Protein AF-A0A7S2KXF9-F1 (afdb_monomer_lite)

pLDDT: mean 76.46, std 19.04, range [36.34, 97.69]

Organism: NCBI:txid1333877

Secondary structure (DSSP, 8-state):
----S---EEETTEEEEEESS----GGGGGTEEEEEHHHHHHHHHHHHHHH-TT--EEEE-HHHHTB-TTTTTS----SSGGGGGGEEEEEEE-TTHHHHHHHHHHHTSTT-HHHHHHHIIIIIHHHTTS-S-TTS--GGGG--HHHHHHHHIIIIIHHHHTTS--EEEEEE--S-TT--HHHHHHHHHHHHTT-EEEES-SSSEE--TT-BTTBTTS--EE---

Radius of gyration: 18.78 Å; chains: 1; bounding box: 49×49×43 Å

InterPro domains:
  IPR017853 Glycoside hydrolase superfamily [SSF51445] (35-205)

Foldseek 3Di:
DPPPAFDWDDDPQAIEFEADPDADDPCVVVRYGYDHLLAVQLVVLVVVCVVPVVAADEAAHGDQSQADLCCVVRPRPHPDPVSQQRYEYEHADAQCVQVVLVLVVLVVDPPSVVVNVVCCVVPVVVCVPVDPPSADNDPSLADDLVVVLVSSCNRPLVCLVVVNHHYAHAEDEHQDDPDTSSVVSVVVNCVVSVHHYDYPPPAQWDQDPPQDPVCNPPDTNGRDD

Sequence (225 aa):
DIRNEPRPWVKDGTSILPWWGLETSMLSLFGYHFVDWRRAASRGAVAVWKGNPVTTVVIEGNWFSSNLAHVTDLPLMLAQDCLRSRVIYSLHEYSWYSAAYVVWSHLAGPFELLGFLQDITNEYFTEAKARDDVQSEHSFTEMPYDRFADMRQEAGFFLQRDDIAPVWVSEIGGMQRYASKWHNNTKRFFREVDASWCWWPLDPQKVPRDFDPEDPDGQLDLYGI

Structure (mmCIF, N/CA/C/O backbone):
data_AF-A0A7S2KXF9-F1
#
_entry.id   AF-A0A7S2KXF9-F1
#
loop_
_atom_site.group_PDB
_atom_site.id
_atom_site.type_symbol
_atom_site.label_atom_id
_atom_site.label_alt_id
_atom_site.label_comp_id
_atom_site.label_asym_id
_atom_site.label_entity_id
_atom_site.label_seq_id
_atom_site.pdbx_PDB_ins_code
_atom_site.Cartn_x
_atom_site.Cartn_y
_atom_site.Cartn_z
_atom_site.occupancy
_atom_site.B_iso_or_equiv
_atom_site.auth_seq_id
_atom_site.auth_comp_id
_atom_site.auth_asym_id
_atom_site.auth_atom_id
_atom_site.pdbx_PDB_model_num
ATOM 1 N N . ASP A 1 1 ? -2.080 14.696 -8.068 1.00 53.53 1 ASP A N 1
ATOM 2 C CA . ASP A 1 1 ? -1.619 13.882 -6.929 1.00 53.53 1 ASP A CA 1
ATOM 3 C C . ASP A 1 1 ? -2.567 14.176 -5.778 1.00 53.53 1 ASP A C 1
ATOM 5 O O . ASP A 1 1 ? -2.606 15.321 -5.337 1.00 53.53 1 ASP A O 1
ATOM 9 N N . ILE A 1 2 ? -3.407 13.209 -5.402 1.00 58.62 2 ILE A N 1
ATOM 10 C CA . ILE A 1 2 ? -4.443 13.393 -4.370 1.00 58.62 2 ILE A CA 1
ATOM 11 C C . ILE A 1 2 ? -3.907 13.204 -2.944 1.00 58.62 2 ILE A C 1
ATOM 13 O O . ILE A 1 2 ? -4.656 13.458 -2.003 1.00 58.62 2 ILE A O 1
ATOM 17 N N . ARG A 1 3 ? -2.618 12.853 -2.779 1.00 68.06 3 ARG A N 1
ATOM 18 C CA . ARG A 1 3 ? -1.931 12.729 -1.480 1.00 68.06 3 ARG A CA 1
ATOM 19 C C . ARG A 1 3 ? -2.728 11.900 -0.463 1.00 68.06 3 ARG A C 1
ATOM 21 O O . ARG A 1 3 ? -2.915 12.320 0.681 1.00 68.06 3 ARG A O 1
ATOM 28 N N . ASN A 1 4 ? -3.268 10.777 -0.920 1.00 75.62 4 ASN A N 1
ATOM 29 C CA . ASN A 1 4 ? -4.076 9.831 -0.148 1.00 75.62 4 ASN A CA 1
ATOM 30 C C . ASN A 1 4 ? -3.243 8.998 0.834 1.00 75.62 4 ASN A C 1
ATOM 32 O O . ASN A 1 4 ? -3.795 8.462 1.796 1.00 75.62 4 ASN A O 1
ATOM 36 N N . GLU A 1 5 ? -1.930 8.953 0.642 1.00 83.62 5 GLU A N 1
ATOM 37 C CA . GLU A 1 5 ? -1.025 8.119 1.407 1.00 83.62 5 GLU A CA 1
ATOM 38 C C . GLU A 1 5 ? -0.332 8.877 2.552 1.00 83.62 5 GLU A C 1
ATOM 40 O O . GLU A 1 5 ? -0.099 10.093 2.482 1.00 83.62 5 GLU A O 1
ATOM 45 N N . PRO A 1 6 ? 0.043 8.185 3.642 1.00 83.38 6 PRO A N 1
ATOM 46 C CA . PRO A 1 6 ? 0.764 8.814 4.738 1.00 83.38 6 PRO A CA 1
ATOM 47 C C . PRO A 1 6 ? 2.160 9.275 4.279 1.00 83.38 6 PRO A C 1
ATOM 49 O O . PRO A 1 6 ? 3.015 8.464 3.918 1.00 83.38 6 PRO A O 1
ATOM 52 N N . ARG A 1 7 ? 2.415 10.591 4.343 1.00 81.06 7 ARG A N 1
ATOM 53 C CA . ARG A 1 7 ? 3.690 11.211 3.944 1.00 81.06 7 ARG A CA 1
ATOM 54 C C . ARG A 1 7 ? 4.470 11.814 5.115 1.00 81.06 7 ARG A C 1
ATOM 56 O O . ARG A 1 7 ? 3.868 12.249 6.100 1.00 81.06 7 ARG A O 1
ATOM 63 N N . PRO A 1 8 ? 5.807 11.903 4.987 1.00 81.19 8 PRO A N 1
ATOM 64 C CA . PRO A 1 8 ? 6.629 12.744 5.843 1.00 81.19 8 PRO A CA 1
ATOM 65 C C . PRO A 1 8 ? 6.109 14.181 5.912 1.00 81.19 8 PRO A C 1
ATOM 67 O O . PRO A 1 8 ? 5.708 14.759 4.900 1.00 81.19 8 PRO A O 1
ATOM 70 N N . TRP A 1 9 ? 6.177 14.782 7.094 1.00 82.50 9 TRP A N 1
ATOM 71 C CA . TRP A 1 9 ? 5.863 16.192 7.294 1.00 82.50 9 TRP A CA 1
ATOM 72 C C . TRP A 1 9 ? 6.908 16.854 8.183 1.00 82.50 9 TRP A C 1
ATOM 74 O O . TRP A 1 9 ? 7.289 16.303 9.210 1.00 82.50 9 TRP A O 1
ATOM 84 N N . VAL A 1 10 ? 7.362 18.051 7.814 1.00 80.88 10 VAL A N 1
ATOM 85 C CA . VAL A 1 10 ? 8.307 18.821 8.627 1.00 80.88 10 VAL A CA 1
ATOM 86 C C . VAL A 1 10 ? 7.546 19.822 9.486 1.00 80.88 10 VAL A C 1
ATOM 88 O O . VAL A 1 10 ? 6.820 20.671 8.967 1.00 80.88 10 VAL A O 1
ATOM 91 N N . LYS A 1 11 ? 7.758 19.750 10.800 1.00 82.44 11 LYS A N 1
ATOM 92 C CA . LYS A 1 11 ? 7.228 20.699 11.777 1.00 82.44 11 LYS A CA 1
ATOM 93 C C . LYS A 1 11 ? 8.362 21.208 12.659 1.00 82.44 11 LYS A C 1
ATOM 95 O O . LYS A 1 11 ? 9.041 20.410 13.297 1.00 82.44 11 LYS A O 1
ATOM 100 N N . ASP A 1 12 ? 8.567 22.523 12.686 1.00 87.19 12 ASP A N 1
ATOM 101 C CA . ASP A 1 12 ? 9.564 23.182 13.544 1.00 87.19 12 ASP A CA 1
ATOM 102 C C . ASP A 1 12 ? 10.983 22.583 13.399 1.00 87.19 12 ASP A C 1
ATOM 104 O O . ASP A 1 12 ? 11.693 22.356 14.375 1.00 87.19 12 ASP A O 1
ATOM 108 N N . GLY A 1 13 ? 11.382 22.258 12.162 1.00 79.75 13 GLY A N 1
ATOM 109 C CA . GLY A 1 13 ? 12.679 21.639 11.853 1.00 79.75 13 GLY A CA 1
ATOM 110 C C . GLY A 1 13 ? 12.782 20.141 12.168 1.00 79.75 13 GLY A C 1
ATOM 111 O O . GLY A 1 13 ? 13.814 19.537 11.896 1.00 79.75 13 GLY A O 1
ATOM 112 N N . THR A 1 14 ? 11.721 19.525 12.695 1.00 78.50 14 THR A N 1
ATOM 113 C CA . THR A 1 14 ? 11.644 18.081 12.955 1.00 78.50 14 THR A CA 1
ATOM 114 C C . THR A 1 14 ? 10.868 17.384 11.842 1.00 78.50 14 THR A C 1
ATOM 116 O O . THR A 1 14 ? 9.745 17.777 11.520 1.00 78.50 14 THR A O 1
ATOM 119 N N . SER A 1 15 ? 11.440 16.323 11.274 1.00 80.81 15 SER A N 1
ATOM 120 C CA . SER A 1 15 ? 10.778 15.482 10.275 1.00 80.81 15 SER A CA 1
ATOM 121 C C . SER A 1 15 ? 9.915 14.431 10.965 1.00 80.81 15 SER A C 1
ATOM 123 O O . SER A 1 15 ? 10.427 13.510 11.594 1.00 80.81 15 SER A O 1
ATOM 125 N N . ILE A 1 16 ? 8.599 14.554 10.856 1.00 85.06 16 ILE A N 1
ATOM 126 C CA . ILE A 1 16 ? 7.629 13.580 11.348 1.00 85.06 16 ILE A CA 1
ATOM 127 C C . ILE A 1 16 ? 7.384 12.547 10.252 1.00 85.06 16 ILE A C 1
ATOM 129 O O . ILE A 1 16 ? 6.976 12.892 9.145 1.00 85.06 16 ILE A O 1
ATOM 133 N N . LEU A 1 17 ? 7.622 11.280 10.569 1.00 82.31 17 LEU A N 1
ATOM 134 C CA . LEU A 1 17 ? 7.518 10.165 9.638 1.00 82.31 17 LEU A CA 1
ATOM 135 C C . LEU A 1 17 ? 6.390 9.227 10.090 1.00 82.31 17 LEU A C 1
ATOM 137 O O . LEU A 1 17 ? 6.487 8.638 11.168 1.00 82.31 17 LEU A O 1
ATOM 141 N N . PRO A 1 18 ? 5.304 9.071 9.320 1.00 86.75 18 PRO A N 1
ATOM 142 C CA . PRO A 1 18 ? 4.309 8.056 9.630 1.00 86.75 18 PRO A CA 1
ATOM 143 C C . PRO A 1 18 ? 4.909 6.661 9.431 1.00 86.75 18 PRO A C 1
ATOM 145 O O . PRO A 1 18 ? 5.534 6.382 8.408 1.00 86.75 18 PRO A O 1
ATOM 148 N N . TRP A 1 19 ? 4.734 5.797 10.427 1.00 84.94 19 TRP A N 1
ATOM 149 C CA . TRP A 1 19 ? 5.261 4.439 10.418 1.00 84.94 19 TRP A CA 1
ATOM 150 C C . TRP A 1 19 ? 4.270 3.441 10.998 1.00 84.94 19 TRP A C 1
ATOM 152 O O . TRP A 1 19 ? 3.495 3.764 11.892 1.00 84.94 19 TRP A O 1
ATOM 162 N N . TRP A 1 20 ? 4.325 2.195 10.544 1.00 84.12 20 TRP A N 1
ATOM 163 C CA . TRP A 1 20 ? 3.468 1.142 11.069 1.00 84.12 20 TRP A CA 1
ATOM 164 C C . TRP A 1 20 ? 4.042 0.581 12.367 1.00 84.12 20 TRP A C 1
ATOM 166 O O . TRP A 1 20 ? 5.033 -0.144 12.357 1.00 84.12 20 TRP A O 1
ATOM 176 N N . GLY A 1 21 ? 3.417 0.915 13.496 1.00 75.12 21 GLY A N 1
ATOM 177 C CA . GLY A 1 21 ? 3.685 0.263 14.773 1.00 75.12 21 GLY A CA 1
ATOM 178 C C . GLY A 1 21 ? 4.969 0.678 15.501 1.00 75.12 21 GLY A C 1
ATOM 179 O O . GLY A 1 21 ? 5.229 0.153 16.582 1.00 75.12 21 GLY A O 1
ATOM 180 N N . LEU A 1 22 ? 5.735 1.638 14.973 1.00 71.44 22 LEU A N 1
ATOM 181 C CA . LEU A 1 22 ? 6.857 2.256 15.687 1.00 71.44 22 LEU A CA 1
ATOM 182 C C . LEU A 1 22 ? 6.467 3.659 16.150 1.00 71.44 22 LEU A C 1
ATOM 184 O O . LEU A 1 22 ? 6.182 4.544 15.346 1.00 71.44 22 LEU A O 1
ATOM 188 N N . GLU A 1 23 ? 6.515 3.871 17.461 1.00 61.78 23 GLU A N 1
ATOM 189 C CA . GLU A 1 23 ? 6.559 5.202 18.059 1.00 61.78 23 GLU A CA 1
ATOM 190 C C . GLU A 1 23 ? 7.952 5.353 18.657 1.00 61.78 23 GLU A C 1
ATOM 192 O O . GLU A 1 23 ? 8.375 4.490 19.422 1.00 61.78 23 GLU A O 1
ATOM 197 N N . THR A 1 24 ? 8.658 6.429 18.300 1.00 60.75 24 THR A N 1
ATOM 198 C CA . THR A 1 24 ? 10.038 6.750 18.718 1.00 60.75 24 THR A CA 1
ATOM 199 C C . THR A 1 24 ? 11.137 5.787 18.236 1.00 60.75 24 THR A C 1
ATOM 201 O O . THR A 1 24 ? 11.204 4.624 18.611 1.00 60.75 24 THR A O 1
ATOM 204 N N . SER A 1 25 ? 12.065 6.303 17.423 1.00 61.03 25 SER A N 1
ATOM 205 C CA . SER A 1 25 ? 13.320 5.625 17.069 1.00 61.03 25 SER A CA 1
ATOM 206 C C . SER A 1 25 ? 14.531 6.380 17.612 1.00 61.03 25 SER A C 1
ATOM 208 O O . SER A 1 25 ? 14.450 7.565 17.951 1.00 61.03 25 SER A O 1
ATOM 210 N N . MET A 1 26 ? 15.696 5.723 17.599 1.00 62.94 26 MET A N 1
ATOM 211 C CA . MET A 1 26 ? 16.992 6.391 17.780 1.00 62.94 26 MET A CA 1
ATOM 212 C C . MET A 1 26 ? 17.220 7.524 16.765 1.00 62.94 26 MET A C 1
ATOM 214 O O . MET A 1 26 ? 18.016 8.421 17.026 1.00 62.94 26 MET A O 1
ATOM 218 N N . LEU A 1 27 ? 16.482 7.538 15.646 1.00 65.38 27 LEU A N 1
ATOM 219 C CA . LEU A 1 27 ? 16.545 8.610 14.652 1.00 65.38 27 LEU A CA 1
ATOM 220 C C . LEU A 1 27 ? 15.945 9.932 15.149 1.00 65.38 27 LEU A C 1
ATOM 222 O O . LEU A 1 27 ? 16.198 10.974 14.547 1.00 65.38 27 LEU A O 1
ATOM 226 N N . SER A 1 28 ? 15.246 9.924 16.289 1.00 69.81 28 SER A N 1
ATOM 227 C CA . SER A 1 28 ? 14.804 11.154 16.960 1.00 69.81 28 SER A CA 1
ATOM 228 C C . SER A 1 28 ? 15.974 12.038 17.389 1.00 69.81 28 SER A C 1
ATOM 230 O O . SER A 1 28 ? 15.870 13.259 17.300 1.00 69.81 28 SER A O 1
ATOM 232 N N . LEU A 1 29 ? 17.128 11.444 17.721 1.00 70.56 29 LEU A N 1
ATOM 233 C CA . LEU A 1 29 ? 18.377 12.171 17.980 1.00 70.56 29 LEU A CA 1
ATOM 234 C C . LEU A 1 29 ? 18.917 12.896 16.736 1.00 70.56 29 LEU A C 1
ATOM 236 O O . LEU A 1 29 ? 19.694 13.837 16.867 1.00 70.56 29 LEU A O 1
ATOM 240 N N . PHE A 1 30 ? 18.485 12.484 15.543 1.00 70.69 30 PHE A N 1
ATOM 241 C CA . PHE A 1 30 ? 18.854 13.070 14.254 1.00 70.69 30 PHE A CA 1
ATOM 242 C C . PHE A 1 30 ? 17.712 13.891 13.626 1.00 70.69 30 PHE A C 1
ATOM 244 O O . PHE A 1 30 ? 17.751 14.185 12.436 1.00 70.69 30 PHE A O 1
ATOM 251 N N . GLY A 1 31 ? 16.690 14.263 14.408 1.00 75.88 31 GLY A N 1
ATOM 252 C CA . GLY A 1 31 ? 15.582 15.104 13.941 1.00 75.88 31 GLY A CA 1
ATOM 253 C C . GLY A 1 31 ? 14.453 14.361 13.217 1.00 75.88 31 GLY A C 1
ATOM 254 O O . GLY A 1 31 ? 13.607 15.016 12.606 1.00 75.88 31 GLY A O 1
ATOM 255 N N . TYR A 1 32 ? 14.400 13.025 13.297 1.00 73.88 32 TYR A N 1
ATOM 256 C CA . TYR A 1 32 ? 13.319 12.210 12.727 1.00 73.88 32 TYR A CA 1
ATOM 257 C C . TYR A 1 32 ? 12.416 11.615 13.808 1.00 73.88 32 TYR A C 1
ATOM 259 O O . TYR A 1 32 ? 12.847 10.830 14.648 1.00 73.88 32 TYR A O 1
ATOM 267 N N . HIS A 1 33 ? 11.128 11.930 13.764 1.00 82.81 33 HIS A N 1
ATOM 268 C CA . HIS A 1 33 ? 10.147 11.473 14.737 1.00 82.81 33 HIS A CA 1
ATOM 269 C C . HIS A 1 33 ? 9.112 10.550 14.090 1.00 82.81 33 HIS A C 1
ATOM 271 O O . HIS A 1 33 ? 8.252 11.006 13.337 1.00 82.81 33 HIS A O 1
ATOM 277 N N . PHE A 1 34 ? 9.137 9.259 14.425 1.00 82.12 34 PHE A N 1
ATOM 278 C CA . PHE A 1 34 ? 8.109 8.330 13.954 1.00 82.12 34 PHE A CA 1
ATOM 279 C C . PHE A 1 34 ? 6.795 8.474 14.720 1.00 82.12 34 PHE A C 1
ATOM 281 O O . PHE A 1 34 ? 6.789 8.603 15.946 1.00 82.12 34 PHE A O 1
ATOM 288 N N . VAL A 1 35 ? 5.683 8.423 13.991 1.00 87.44 35 VAL A N 1
ATOM 289 C CA . VAL A 1 35 ? 4.323 8.381 14.543 1.00 87.44 35 VAL A CA 1
ATOM 290 C C . VAL A 1 35 ? 3.598 7.137 14.044 1.00 87.44 35 VAL A C 1
ATOM 292 O O . VAL A 1 35 ? 3.682 6.817 12.861 1.00 87.44 35 VAL A O 1
ATOM 295 N N . ASP A 1 36 ? 2.867 6.451 14.928 1.00 89.19 36 ASP A N 1
ATOM 296 C CA . ASP A 1 36 ? 2.198 5.195 14.575 1.00 89.19 36 ASP A CA 1
ATOM 297 C C . ASP A 1 36 ? 0.995 5.440 13.646 1.00 89.19 36 ASP A C 1
ATOM 299 O O . ASP A 1 36 ? -0.112 5.790 14.080 1.00 89.19 36 ASP A O 1
ATOM 303 N N . TRP A 1 37 ? 1.207 5.224 12.349 1.00 91.94 37 TRP A N 1
ATOM 304 C CA . TRP A 1 37 ? 0.187 5.304 11.312 1.00 91.94 37 TRP A CA 1
ATOM 305 C C . TRP A 1 37 ? -0.970 4.344 11.591 1.00 91.94 37 TRP A C 1
ATOM 307 O O . TRP A 1 37 ? -2.129 4.735 11.477 1.00 91.94 37 TRP A O 1
ATOM 317 N N . ARG A 1 38 ? -0.700 3.134 12.087 1.00 94.25 38 ARG A N 1
ATOM 318 C CA . ARG A 1 38 ? -1.734 2.143 12.422 1.00 94.25 38 ARG A CA 1
ATOM 319 C C . ARG A 1 38 ? -2.737 2.684 13.441 1.00 94.25 38 ARG A C 1
ATOM 321 O O . ARG A 1 38 ? -3.935 2.411 13.329 1.00 94.25 38 ARG A O 1
ATOM 328 N N . ARG A 1 39 ? -2.295 3.480 14.427 1.00 94.75 39 ARG A N 1
ATOM 329 C CA . ARG A 1 39 ? -3.195 4.148 15.392 1.00 94.75 39 ARG A CA 1
ATOM 330 C C . ARG A 1 39 ? -4.067 5.199 14.719 1.00 94.75 39 ARG A C 1
ATOM 332 O O . ARG A 1 39 ? -5.252 5.308 15.039 1.00 94.75 39 ARG A O 1
ATOM 339 N N . ALA A 1 40 ? -3.501 5.996 13.817 1.00 94.44 40 ALA A N 1
ATOM 340 C CA . ALA A 1 40 ? -4.263 6.979 13.053 1.00 94.44 40 ALA A CA 1
ATOM 341 C C . ALA A 1 40 ? -5.284 6.294 12.127 1.00 94.44 40 ALA A C 1
ATOM 343 O O . ALA A 1 40 ? -6.470 6.609 12.220 1.00 94.44 40 ALA A O 1
ATOM 344 N N . ALA A 1 41 ? -4.858 5.287 11.363 1.00 96.19 41 ALA A N 1
ATOM 345 C CA . ALA A 1 41 ? -5.698 4.445 10.516 1.00 96.19 41 ALA A CA 1
ATOM 346 C C . ALA A 1 41 ? -6.856 3.800 11.297 1.00 96.19 41 ALA A C 1
ATOM 348 O O . ALA A 1 41 ? -8.014 3.910 10.901 1.00 96.19 41 ALA A O 1
ATOM 349 N N . SER A 1 42 ? -6.575 3.212 12.467 1.00 96.75 42 SER A N 1
ATOM 350 C CA . SER A 1 42 ? -7.602 2.597 13.325 1.00 96.75 42 SER A CA 1
ATOM 351 C C . SER A 1 42 ? -8.649 3.616 13.786 1.00 96.75 42 SER A C 1
ATOM 353 O O . SER A 1 42 ? -9.849 3.348 13.743 1.00 96.75 42 SER A O 1
ATOM 355 N N . ARG A 1 43 ? -8.214 4.816 14.203 1.00 96.62 43 ARG A N 1
ATOM 356 C CA . ARG A 1 43 ? -9.130 5.895 14.609 1.00 96.62 43 ARG A CA 1
ATOM 357 C C . ARG A 1 43 ? -9.968 6.403 13.437 1.00 96.62 43 ARG A C 1
ATOM 359 O O . ARG A 1 43 ? -11.164 6.618 13.620 1.00 96.62 43 ARG A O 1
ATOM 366 N N . GLY A 1 44 ? -9.358 6.562 12.262 1.00 96.25 44 GLY A N 1
ATOM 367 C CA . GLY A 1 44 ? -10.046 6.948 11.031 1.00 96.25 44 GLY A CA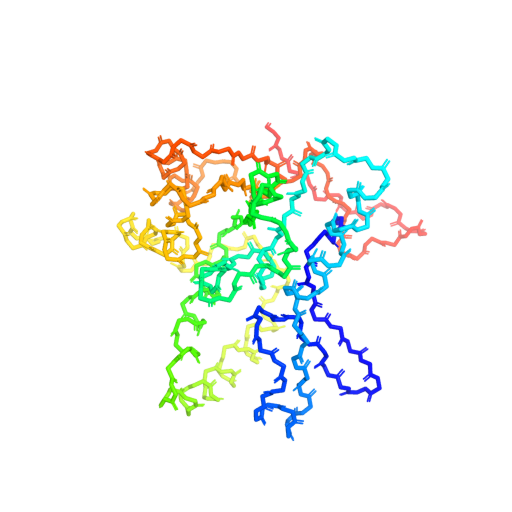 1
ATOM 368 C C . GLY A 1 44 ? -11.126 5.938 10.646 1.00 96.25 44 GLY A C 1
ATOM 369 O O . GLY A 1 44 ? -12.283 6.317 10.477 1.00 96.25 44 GLY A O 1
ATOM 370 N N . ALA A 1 45 ? -10.788 4.648 10.630 1.00 96.94 45 ALA A N 1
ATOM 371 C CA . ALA A 1 45 ? -11.733 3.572 10.341 1.00 96.94 45 ALA A CA 1
ATOM 372 C C . ALA A 1 45 ? -12.927 3.563 11.311 1.00 96.94 45 ALA A C 1
ATOM 374 O O . ALA A 1 45 ? -14.083 3.534 10.892 1.00 96.94 45 ALA A O 1
ATOM 375 N N . VAL A 1 46 ? -12.666 3.678 12.618 1.00 95.88 46 VAL A N 1
ATOM 376 C CA . VAL A 1 46 ? -13.728 3.763 13.633 1.00 95.88 46 VAL A CA 1
ATOM 377 C C . VAL A 1 46 ? -14.604 5.002 13.434 1.00 95.88 46 VAL A C 1
ATOM 379 O O . VAL A 1 46 ? -15.818 4.923 13.620 1.00 95.88 46 VAL A O 1
ATOM 382 N N . ALA A 1 47 ? -14.026 6.145 13.060 1.00 96.50 47 ALA A N 1
ATOM 383 C CA . ALA A 1 47 ? -14.796 7.352 12.770 1.00 96.50 47 ALA A CA 1
ATOM 384 C C . ALA A 1 47 ? -15.719 7.158 11.556 1.00 96.50 47 ALA A C 1
ATOM 386 O O . ALA A 1 47 ? -16.893 7.521 11.630 1.00 96.50 47 ALA A O 1
ATOM 387 N N . VAL A 1 48 ? -15.226 6.517 10.489 1.00 96.56 48 VAL A N 1
ATOM 388 C CA . VAL A 1 48 ? -16.033 6.152 9.314 1.00 96.56 48 VAL A CA 1
ATOM 389 C C . VAL A 1 48 ? -17.194 5.245 9.718 1.00 96.56 48 VAL A C 1
ATOM 391 O O . VAL A 1 48 ? -18.342 5.548 9.398 1.00 96.56 48 VAL A O 1
ATOM 394 N N . TRP A 1 49 ? -16.940 4.185 10.489 1.00 96.00 49 TRP A N 1
ATOM 395 C CA . TRP A 1 49 ? -17.988 3.239 10.888 1.00 96.00 49 TRP A CA 1
ATOM 396 C C . TRP A 1 49 ? -19.011 3.799 11.874 1.00 96.00 49 TRP A C 1
ATOM 398 O O . TRP A 1 49 ? -20.149 3.333 11.893 1.00 96.00 49 TRP A O 1
ATOM 408 N N . LYS A 1 50 ? -18.656 4.823 12.657 1.00 94.75 50 LYS A N 1
ATOM 409 C CA . LYS A 1 50 ? -19.638 5.576 13.454 1.00 94.75 50 LYS A CA 1
ATOM 410 C C . LYS A 1 50 ? -20.638 6.327 12.573 1.00 94.75 50 LYS A C 1
ATOM 412 O O . LYS A 1 50 ? -21.786 6.472 12.977 1.00 94.75 50 LYS A O 1
ATOM 417 N N . GLY A 1 51 ? -20.207 6.807 11.405 1.00 96.25 51 GLY A N 1
ATOM 418 C CA . GLY A 1 51 ? -21.080 7.466 10.430 1.00 96.25 51 GLY A CA 1
ATOM 419 C C . GLY A 1 51 ? -21.846 6.475 9.554 1.00 96.25 51 GLY A C 1
ATOM 420 O O . GLY A 1 51 ? -23.045 6.635 9.345 1.00 96.25 51 GLY A O 1
ATOM 421 N N . ASN A 1 52 ? -21.167 5.434 9.066 1.00 96.44 52 ASN A N 1
ATOM 422 C CA . ASN A 1 52 ? -21.769 4.366 8.279 1.00 96.44 52 ASN A CA 1
ATOM 423 C C . ASN A 1 52 ? -21.154 3.001 8.647 1.00 96.44 52 ASN A C 1
ATOM 425 O O . ASN A 1 52 ? -20.062 2.662 8.177 1.00 96.44 52 ASN A O 1
ATOM 429 N N . PRO A 1 53 ? -21.858 2.175 9.441 1.00 92.75 53 PRO A N 1
ATOM 430 C CA . PRO A 1 53 ? -21.317 0.920 9.932 1.00 92.75 53 PRO A CA 1
ATOM 431 C C . PRO A 1 53 ? -21.225 -0.155 8.854 1.00 92.75 53 PRO A C 1
ATOM 433 O O . PRO A 1 53 ? -20.649 -1.193 9.145 1.00 92.75 53 PRO A O 1
ATOM 436 N N . VAL A 1 54 ? -21.778 0.029 7.642 1.00 94.25 54 VAL A N 1
ATOM 437 C CA . VAL A 1 54 ? -21.664 -0.943 6.534 1.00 94.25 54 VAL A CA 1
ATOM 438 C C . VAL A 1 54 ? -20.485 -0.674 5.588 1.00 94.25 54 VAL A C 1
ATOM 440 O O . VAL A 1 54 ? -20.164 -1.527 4.770 1.00 94.25 54 VAL A O 1
ATOM 443 N N . THR A 1 55 ? -19.808 0.466 5.728 1.00 96.88 55 THR A N 1
ATOM 444 C CA . THR A 1 55 ? -18.730 0.893 4.823 1.00 96.88 55 THR A CA 1
ATOM 445 C C . THR A 1 55 ? -17.471 0.031 4.936 1.00 96.88 55 THR A C 1
ATOM 447 O O . THR A 1 55 ? -17.055 -0.340 6.034 1.00 96.88 55 THR A O 1
ATOM 450 N N . THR A 1 56 ? -16.828 -0.229 3.799 1.00 97.19 56 THR A N 1
ATOM 451 C CA . THR A 1 56 ? -15.459 -0.756 3.722 1.00 97.19 56 THR A CA 1
ATOM 452 C C . THR A 1 56 ? -14.456 0.386 3.835 1.00 97.19 56 THR A C 1
ATOM 454 O O . THR A 1 56 ? -14.645 1.438 3.228 1.00 97.19 56 THR A O 1
ATOM 457 N N . VAL A 1 57 ? -13.385 0.185 4.596 1.00 97.19 57 VAL A N 1
ATOM 458 C CA . VAL A 1 57 ? -12.293 1.154 4.734 1.00 97.19 57 VAL A CA 1
ATOM 459 C C . VAL A 1 57 ? -11.056 0.635 4.017 1.00 97.19 57 VAL A C 1
ATOM 461 O O . VAL A 1 57 ? -10.714 -0.541 4.126 1.00 97.19 57 VAL A O 1
ATOM 464 N N . VAL A 1 58 ? -10.393 1.525 3.288 1.00 97.19 58 VAL A N 1
ATOM 465 C CA . VAL A 1 58 ? -9.133 1.239 2.604 1.00 97.19 58 VAL A CA 1
ATOM 466 C C . VAL A 1 58 ? -8.004 1.809 3.453 1.00 97.19 58 VAL A C 1
ATOM 468 O O . VAL A 1 58 ? -8.036 2.990 3.794 1.00 97.19 58 VAL A O 1
ATOM 471 N N . ILE A 1 59 ? -7.047 0.966 3.837 1.00 97.25 59 ILE A N 1
ATOM 472 C CA . ILE A 1 59 ? -5.909 1.338 4.679 1.00 97.25 59 ILE A CA 1
ATOM 473 C C . ILE A 1 59 ? -4.620 1.133 3.895 1.00 97.25 59 ILE A C 1
ATOM 475 O O . ILE A 1 59 ? -4.237 0.010 3.576 1.00 97.25 59 ILE A O 1
ATOM 479 N N . GLU A 1 60 ? -3.947 2.235 3.610 1.00 95.25 60 GLU A N 1
ATOM 480 C CA . GLU A 1 60 ? -2.681 2.245 2.889 1.00 95.25 60 GLU A CA 1
ATOM 481 C C . GLU A 1 60 ? -1.488 1.904 3.782 1.00 95.25 60 GLU A C 1
ATOM 483 O O . GLU A 1 60 ? -1.516 2.102 5.006 1.00 95.25 60 GLU A O 1
ATOM 488 N N . GLY A 1 61 ? -0.441 1.379 3.147 1.00 89.19 61 GLY A N 1
ATOM 489 C CA . GLY A 1 61 ? 0.831 1.074 3.787 1.00 89.19 61 GLY A CA 1
ATOM 490 C C . GLY A 1 61 ? 1.686 2.309 4.064 1.00 89.19 61 GLY A C 1
ATOM 491 O O . GLY A 1 61 ? 1.313 3.450 3.786 1.00 89.19 61 GLY A O 1
ATOM 492 N N . ASN A 1 62 ? 2.879 2.081 4.605 1.00 85.12 62 ASN A N 1
ATOM 493 C CA . ASN A 1 62 ? 3.865 3.151 4.747 1.00 85.12 62 ASN A CA 1
ATOM 494 C C . ASN A 1 62 ? 4.594 3.383 3.423 1.00 85.12 62 ASN A C 1
ATOM 496 O O . ASN A 1 62 ? 4.466 2.604 2.479 1.00 85.12 62 ASN A O 1
ATOM 500 N N . TRP A 1 63 ? 5.447 4.409 3.419 1.00 78.81 63 TRP A N 1
ATOM 501 C CA . TRP A 1 63 ? 6.426 4.638 2.361 1.00 78.81 63 TRP A CA 1
ATOM 502 C C . TRP A 1 63 ? 5.776 4.783 0.987 1.00 78.81 63 TRP A C 1
ATOM 504 O O . TRP A 1 63 ? 5.973 3.985 0.079 1.00 78.81 63 TRP A O 1
ATOM 514 N N . PHE A 1 64 ? 4.944 5.814 0.867 1.00 83.50 64 PHE A N 1
ATOM 515 C CA . PHE A 1 64 ? 4.130 6.042 -0.321 1.00 83.50 64 PHE A CA 1
ATOM 516 C C . PHE A 1 64 ? 3.207 4.858 -0.646 1.00 83.50 64 PHE A C 1
ATOM 518 O O . PHE A 1 64 ? 3.061 4.494 -1.810 1.00 83.50 64 PHE A O 1
ATOM 525 N N . SER A 1 65 ? 2.645 4.228 0.394 1.00 89.19 65 SER A N 1
ATOM 526 C CA . SER A 1 65 ? 1.797 3.037 0.289 1.00 89.19 65 SER A CA 1
ATOM 527 C C . SER A 1 65 ? 2.491 1.823 -0.352 1.00 89.19 65 SER A C 1
ATOM 529 O O . SER A 1 65 ? 1.844 0.950 -0.906 1.00 89.19 65 SER A O 1
ATOM 531 N N . SER A 1 66 ? 3.819 1.710 -0.299 1.00 87.00 66 SER A N 1
ATOM 532 C CA . SER A 1 66 ? 4.525 0.584 -0.929 1.00 87.00 66 SER A CA 1
ATOM 533 C C . SER A 1 66 ? 4.790 -0.592 0.018 1.00 87.00 66 SER A C 1
ATOM 535 O O . SER A 1 66 ? 5.390 -1.578 -0.405 1.00 87.00 66 SER A O 1
ATOM 537 N N . ASN A 1 67 ? 4.454 -0.480 1.310 1.00 87.00 67 ASN A N 1
ATOM 538 C CA . ASN A 1 67 ? 4.859 -1.467 2.313 1.00 87.00 67 ASN A CA 1
ATOM 539 C C . ASN A 1 67 ? 3.807 -1.696 3.418 1.00 87.00 67 ASN A C 1
ATOM 541 O O . ASN A 1 67 ? 3.450 -0.782 4.167 1.00 87.00 67 ASN A O 1
ATOM 545 N N . LEU A 1 68 ? 3.382 -2.954 3.543 1.00 92.31 68 LEU A N 1
ATOM 546 C CA . LEU A 1 68 ? 2.449 -3.525 4.516 1.00 92.31 68 LEU A CA 1
ATOM 547 C C . LEU A 1 68 ? 3.067 -4.693 5.314 1.00 92.31 68 LEU A C 1
ATOM 549 O O . LEU A 1 68 ? 2.343 -5.408 6.003 1.00 92.31 68 LEU A O 1
ATOM 553 N N . ALA A 1 69 ? 4.384 -4.904 5.269 1.00 86.94 69 ALA A N 1
ATOM 554 C CA . ALA A 1 69 ? 5.045 -6.081 5.851 1.00 86.94 69 ALA A CA 1
ATOM 555 C C . ALA A 1 69 ? 4.732 -6.316 7.345 1.00 86.94 69 ALA A C 1
ATOM 557 O O . ALA A 1 69 ? 4.748 -7.446 7.814 1.00 86.94 69 ALA A O 1
ATOM 558 N N . HIS A 1 70 ? 4.399 -5.260 8.095 1.00 87.81 70 HIS A N 1
ATOM 559 C CA . HIS A 1 70 ? 4.179 -5.323 9.546 1.00 87.81 70 HIS A CA 1
ATOM 560 C C . HIS A 1 70 ? 2.706 -5.349 9.976 1.00 87.81 70 HIS A C 1
ATOM 562 O O . HIS A 1 70 ? 2.413 -5.277 11.176 1.00 87.81 70 HIS A O 1
ATOM 568 N N . VAL A 1 71 ? 1.750 -5.420 9.040 1.00 91.88 71 VAL A N 1
ATOM 569 C CA . VAL A 1 71 ? 0.323 -5.335 9.405 1.00 91.88 71 VAL A CA 1
ATOM 570 C C . VAL A 1 71 ? -0.172 -6.548 10.191 1.00 91.88 71 VAL A C 1
ATOM 572 O O . VAL A 1 71 ? -1.112 -6.413 10.973 1.00 91.88 71 VAL A O 1
ATOM 575 N N . THR A 1 72 ? 0.461 -7.711 10.031 1.00 90.38 72 THR A N 1
ATOM 576 C CA . THR A 1 72 ? 0.150 -8.924 10.801 1.00 90.38 72 THR A CA 1
ATOM 577 C C . THR A 1 72 ? 0.808 -8.938 12.170 1.00 90.38 72 THR A C 1
ATOM 579 O O . THR A 1 72 ? 0.179 -9.374 13.133 1.00 90.38 72 THR A O 1
ATOM 582 N N . ASP A 1 73 ? 2.033 -8.421 12.274 1.00 87.81 73 ASP A N 1
ATOM 583 C CA . ASP A 1 73 ? 2.768 -8.339 13.542 1.00 87.81 73 ASP A CA 1
ATOM 584 C C . ASP A 1 73 ? 2.087 -7.361 14.502 1.00 87.81 73 ASP A C 1
ATOM 586 O O . ASP A 1 73 ? 1.964 -7.598 15.704 1.00 87.81 73 ASP A O 1
ATOM 590 N N . LEU A 1 74 ? 1.621 -6.240 13.947 1.00 90.62 74 LEU A N 1
ATOM 591 C CA . LEU A 1 74 ? 0.981 -5.156 14.675 1.00 90.62 74 LEU A CA 1
ATOM 592 C C . LEU A 1 74 ? -0.359 -4.837 14.001 1.00 90.62 74 LEU A C 1
ATOM 594 O O . LEU A 1 74 ? -0.447 -3.882 13.232 1.00 90.62 74 LEU A O 1
ATOM 598 N N . PRO A 1 75 ? -1.430 -5.603 14.276 1.00 93.69 75 PRO A N 1
ATOM 599 C CA . PRO A 1 75 ? -2.722 -5.406 13.627 1.00 93.69 75 PRO A CA 1
ATOM 600 C C . PRO A 1 75 ? -3.409 -4.112 14.074 1.00 93.69 75 PRO A C 1
ATOM 602 O O . PRO A 1 75 ? -3.123 -3.5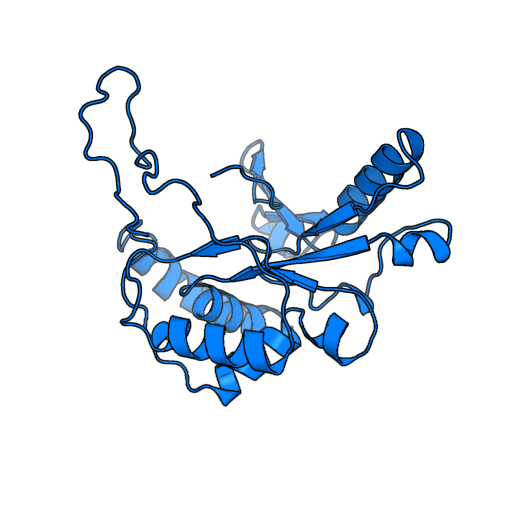57 15.143 1.00 93.69 75 PRO A O 1
ATOM 605 N N . LEU A 1 76 ? -4.355 -3.634 13.259 1.00 95.44 76 LEU A N 1
ATOM 606 C CA . LEU A 1 76 ? -5.191 -2.472 13.578 1.00 95.44 76 LEU A CA 1
ATOM 607 C C . LEU A 1 76 ? -5.863 -2.617 14.955 1.00 95.44 76 LEU A C 1
ATOM 609 O O . LEU A 1 76 ? -6.293 -3.698 15.358 1.00 95.44 76 LEU A O 1
ATOM 613 N N . MET A 1 77 ? -5.988 -1.498 15.669 1.00 94.25 77 MET A N 1
ATOM 614 C CA . MET A 1 77 ? -6.587 -1.423 17.005 1.00 94.25 77 MET A CA 1
ATOM 615 C C . MET A 1 77 ? -8.111 -1.359 16.911 1.00 94.25 77 MET A C 1
ATOM 617 O O . MET A 1 77 ? -8.725 -0.330 17.200 1.00 94.25 77 MET A O 1
ATOM 621 N N . LEU A 1 78 ? -8.722 -2.453 16.466 1.00 94.06 78 LEU A N 1
ATOM 622 C CA . LEU A 1 78 ? -10.170 -2.567 16.331 1.00 94.06 78 LEU A CA 1
ATOM 623 C C . LEU A 1 78 ? -10.752 -3.307 17.537 1.00 94.06 78 LEU A C 1
ATOM 625 O O . LEU A 1 78 ? -10.221 -4.326 17.965 1.00 94.06 78 LEU A O 1
ATOM 629 N N . ALA A 1 79 ? -11.855 -2.794 18.085 1.00 87.31 79 ALA A N 1
ATOM 630 C CA . ALA A 1 79 ? -12.486 -3.365 19.278 1.00 87.31 79 ALA A CA 1
ATOM 631 C C . ALA A 1 79 ? -13.224 -4.691 19.013 1.00 87.31 79 ALA A C 1
ATOM 633 O O . ALA A 1 79 ? -13.553 -5.403 19.956 1.00 87.31 79 ALA A O 1
ATOM 634 N N . GLN A 1 80 ? -13.535 -4.993 17.750 1.00 87.31 80 GLN A N 1
ATOM 635 C CA . GLN A 1 80 ? -14.299 -6.172 17.346 1.00 87.31 80 GLN A CA 1
ATOM 636 C C . GLN A 1 80 ? -13.654 -6.812 16.118 1.00 87.31 80 GLN A C 1
ATOM 638 O O . GLN A 1 80 ? -13.349 -6.116 15.148 1.00 87.31 80 GLN A O 1
ATOM 643 N N . ASP A 1 81 ? -13.510 -8.137 16.123 1.00 86.88 81 ASP A N 1
ATOM 644 C CA . ASP A 1 81 ? -12.871 -8.867 15.021 1.00 86.88 81 ASP A CA 1
ATOM 645 C C . ASP A 1 81 ? -13.671 -8.803 13.719 1.00 86.88 81 ASP A C 1
ATOM 647 O O . ASP A 1 81 ? -13.089 -8.741 12.639 1.00 86.88 81 ASP A O 1
ATOM 651 N N . CYS A 1 82 ? -15.003 -8.708 13.799 1.00 87.94 82 CYS A N 1
ATOM 652 C CA . CYS A 1 82 ? -15.851 -8.558 12.616 1.00 87.94 82 CYS A CA 1
ATOM 653 C C . CYS A 1 82 ? -15.544 -7.277 11.823 1.00 87.94 82 CYS A C 1
ATOM 655 O O . CYS A 1 82 ? -15.805 -7.226 10.623 1.00 87.94 82 CYS A O 1
ATOM 657 N N . LEU A 1 83 ? -14.947 -6.257 12.451 1.00 91.81 83 LEU A N 1
ATOM 658 C CA . LEU A 1 83 ? -14.543 -5.034 11.761 1.00 91.81 83 LEU A CA 1
ATOM 659 C C . LEU A 1 83 ? -13.342 -5.253 10.834 1.00 91.81 83 LEU A C 1
ATOM 661 O O . LEU A 1 83 ? -13.192 -4.511 9.868 1.00 91.81 83 LEU A O 1
ATOM 665 N N . ARG A 1 84 ? -12.532 -6.296 11.058 1.00 92.50 84 ARG A N 1
ATOM 666 C CA . ARG A 1 84 ? -11.412 -6.648 10.170 1.00 92.50 84 ARG A CA 1
ATOM 667 C C . ARG A 1 84 ? -11.891 -7.080 8.785 1.00 92.50 84 ARG A C 1
ATOM 669 O O . ARG A 1 84 ? -11.262 -6.732 7.799 1.00 92.50 84 ARG A O 1
ATOM 676 N N . SER A 1 85 ? -13.058 -7.728 8.701 1.00 93.69 85 SER A N 1
ATOM 677 C CA . SER A 1 85 ? -13.680 -8.130 7.423 1.00 93.69 85 SER A CA 1
ATOM 678 C C . SER A 1 85 ? -14.088 -6.954 6.521 1.00 93.69 85 SER A C 1
ATOM 680 O O . SER A 1 85 ? -14.506 -7.152 5.386 1.00 93.69 85 SER A O 1
ATOM 682 N N . ARG A 1 86 ? -13.991 -5.721 7.032 1.00 95.69 86 ARG A N 1
ATOM 683 C CA . ARG A 1 86 ? -14.351 -4.476 6.341 1.00 95.69 86 ARG A CA 1
ATOM 684 C C . ARG A 1 86 ? -13.129 -3.629 6.013 1.00 95.69 86 ARG A C 1
ATOM 686 O O . ARG A 1 86 ? -13.284 -2.463 5.659 1.00 95.69 86 ARG A O 1
ATOM 693 N N . VAL A 1 87 ? -11.934 -4.183 6.190 1.00 97.44 87 VAL A N 1
ATOM 694 C CA . VAL A 1 87 ? -10.669 -3.530 5.878 1.00 97.44 87 VAL A CA 1
ATOM 695 C C . VAL A 1 87 ? -10.133 -4.124 4.585 1.00 97.44 87 VAL A C 1
ATOM 697 O O . VAL A 1 87 ? -10.007 -5.339 4.461 1.00 97.44 87 VAL A O 1
ATOM 700 N N . ILE A 1 88 ? -9.803 -3.251 3.642 1.00 97.69 88 ILE A N 1
ATOM 701 C CA . ILE A 1 88 ? -8.966 -3.572 2.489 1.00 97.69 88 ILE A CA 1
ATOM 702 C C . ILE A 1 88 ? -7.627 -2.890 2.721 1.00 97.69 88 ILE A C 1
ATOM 704 O O . ILE A 1 88 ? -7.592 -1.698 3.033 1.00 97.69 88 ILE A O 1
ATOM 708 N N . TYR A 1 89 ? -6.534 -3.631 2.580 1.00 97.69 89 TYR A N 1
ATOM 709 C CA . TYR A 1 89 ? -5.216 -3.015 2.567 1.00 97.69 89 TYR A CA 1
ATOM 710 C C . TYR A 1 89 ? -4.879 -2.549 1.163 1.00 97.69 89 TYR A C 1
ATOM 712 O O . TYR A 1 89 ? -5.237 -3.212 0.190 1.00 97.69 89 TYR A O 1
ATOM 720 N N . SER A 1 90 ? -4.207 -1.408 1.059 1.00 96.75 90 SER A N 1
ATOM 721 C CA . SER A 1 90 ? -3.855 -0.849 -0.235 1.00 96.75 90 SER A CA 1
ATOM 722 C C . SER A 1 90 ? -2.362 -0.650 -0.397 1.00 96.75 90 SER A C 1
ATOM 724 O O . SER A 1 90 ? -1.679 -0.254 0.550 1.00 96.75 90 SER A O 1
ATOM 726 N N . LEU A 1 91 ? -1.895 -0.955 -1.605 1.00 94.25 91 LEU A N 1
ATOM 727 C CA . LEU A 1 91 ? -0.538 -0.720 -2.065 1.00 94.25 91 LEU A CA 1
ATOM 728 C C . LEU A 1 91 ? -0.531 0.208 -3.276 1.00 94.25 91 LEU A C 1
ATOM 730 O O . LEU A 1 91 ? -1.477 0.239 -4.063 1.00 94.25 91 LE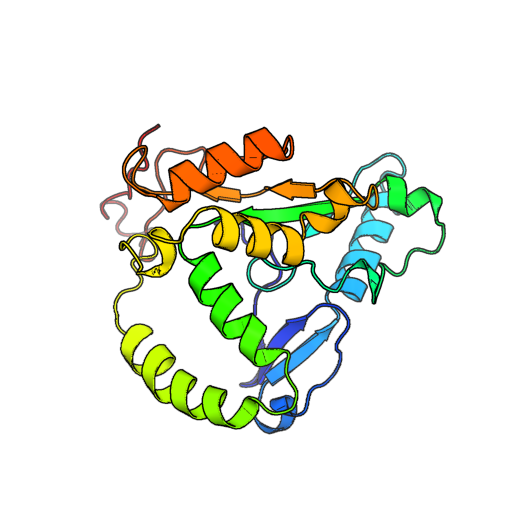U A O 1
ATOM 734 N N . HIS A 1 92 ? 0.577 0.902 -3.478 1.00 92.19 92 HIS A N 1
ATOM 735 C CA . HIS A 1 92 ? 0.903 1.537 -4.749 1.00 92.19 92 HIS A CA 1
ATOM 736 C C . HIS A 1 92 ? 1.960 0.696 -5.485 1.00 92.19 92 HIS A C 1
ATOM 738 O O . HIS A 1 92 ? 2.804 0.055 -4.858 1.00 92.19 92 HIS A O 1
ATOM 744 N N . GLU A 1 93 ? 1.955 0.727 -6.821 1.00 89.75 93 GLU A N 1
ATOM 745 C CA . GLU A 1 93 ? 2.932 0.048 -7.677 1.00 89.75 93 GLU A CA 1
ATOM 746 C C . GLU A 1 93 ? 3.477 0.980 -8.781 1.00 89.75 93 GLU A C 1
ATOM 748 O O . GLU A 1 93 ? 2.790 1.314 -9.744 1.00 89.75 93 GLU A O 1
ATOM 753 N N . TYR A 1 94 ? 4.753 1.353 -8.682 1.00 86.00 94 TYR A N 1
ATOM 754 C CA . TYR A 1 94 ? 5.500 2.162 -9.642 1.00 86.00 94 TYR A CA 1
ATOM 755 C C . TYR A 1 94 ? 6.892 1.560 -9.869 1.00 86.00 94 TYR A C 1
ATOM 757 O O . TYR A 1 94 ? 7.444 0.862 -9.015 1.00 86.00 94 TYR A O 1
ATOM 765 N N . SER A 1 95 ? 7.494 1.872 -11.017 1.00 80.25 95 SER A N 1
ATOM 766 C CA . SER A 1 95 ? 8.808 1.363 -11.438 1.00 80.25 95 SER A CA 1
ATOM 767 C C . SER A 1 95 ? 9.929 1.593 -10.422 1.00 80.25 95 SER A C 1
ATOM 769 O O . SER A 1 95 ? 10.797 0.737 -10.246 1.00 80.25 95 SER A O 1
ATOM 771 N N . TRP A 1 96 ? 9.904 2.727 -9.729 1.00 74.06 96 TRP A N 1
ATOM 772 C CA . TRP A 1 96 ? 10.926 3.125 -8.764 1.00 74.06 96 TRP A CA 1
ATOM 773 C C . TRP A 1 96 ? 10.782 2.438 -7.396 1.00 74.06 96 TRP A C 1
ATOM 775 O O . TRP A 1 96 ? 11.739 2.432 -6.619 1.00 74.06 96 TRP A O 1
ATOM 785 N N . TYR A 1 97 ? 9.650 1.788 -7.087 1.00 75.00 97 TYR A N 1
ATOM 786 C CA . TYR A 1 97 ? 9.469 1.156 -5.772 1.00 75.00 97 TYR A CA 1
ATOM 787 C C . TYR A 1 97 ? 10.449 0.038 -5.492 1.00 75.00 97 TYR A C 1
ATOM 789 O O . TYR A 1 97 ? 10.805 -0.197 -4.342 1.00 75.00 97 TYR A O 1
ATOM 797 N N . SER A 1 98 ? 10.915 -0.651 -6.528 1.00 69.25 98 SER A N 1
ATOM 798 C CA . SER A 1 98 ? 11.890 -1.718 -6.339 1.00 69.25 98 SER A CA 1
ATOM 799 C C . SER A 1 98 ? 13.230 -1.201 -5.812 1.00 69.25 98 SER A C 1
ATOM 801 O O . SER A 1 98 ? 13.844 -1.884 -4.999 1.00 69.25 98 SER A O 1
ATOM 803 N N . ALA A 1 99 ? 13.635 0.015 -6.189 1.00 65.44 99 ALA A N 1
ATOM 804 C CA . ALA A 1 99 ? 14.804 0.676 -5.612 1.00 65.44 99 ALA A CA 1
ATOM 805 C C . ALA A 1 99 ? 14.577 0.965 -4.124 1.00 65.44 99 ALA A C 1
ATOM 807 O O . ALA A 1 99 ? 15.362 0.575 -3.262 1.00 65.44 99 ALA A O 1
ATOM 808 N N . ALA A 1 100 ? 13.433 1.580 -3.823 1.00 64.38 100 ALA A N 1
ATOM 809 C CA . ALA A 1 100 ? 13.099 2.011 -2.477 1.00 64.38 100 ALA A CA 1
ATOM 810 C C . ALA A 1 100 ? 12.908 0.831 -1.505 1.00 64.38 100 ALA A C 1
ATOM 812 O O . ALA A 1 100 ? 13.334 0.905 -0.354 1.00 64.38 100 ALA A O 1
ATOM 813 N N . TYR A 1 101 ? 12.328 -0.279 -1.975 1.00 65.88 101 TYR A N 1
ATOM 814 C CA . TYR A 1 101 ? 12.197 -1.513 -1.202 1.00 65.88 101 TYR A CA 1
ATOM 815 C C . TYR A 1 101 ? 13.550 -2.164 -0.924 1.00 65.88 101 TYR A C 1
ATOM 817 O O . TYR A 1 101 ? 13.769 -2.616 0.192 1.00 65.88 101 TYR A O 1
ATOM 825 N N . VAL A 1 102 ? 14.469 -2.213 -1.899 1.00 62.53 102 VAL A N 1
ATOM 826 C CA . VAL A 1 102 ? 15.806 -2.790 -1.674 1.00 62.53 102 VAL A CA 1
ATOM 827 C C . VAL A 1 102 ? 16.547 -1.990 -0.611 1.00 62.53 102 VAL A C 1
ATOM 829 O O . VAL A 1 102 ? 16.955 -2.580 0.388 1.00 62.53 102 VAL A O 1
ATOM 832 N N . VAL A 1 103 ? 16.615 -0.662 -0.756 1.00 60.34 103 VAL A N 1
ATOM 833 C CA . VAL A 1 103 ? 17.168 0.226 0.280 1.00 60.34 103 VAL A CA 1
ATOM 834 C C . VAL A 1 103 ? 16.518 -0.072 1.631 1.00 60.34 103 VAL A C 1
ATOM 836 O O . VAL A 1 103 ? 17.215 -0.240 2.624 1.00 60.34 103 VAL A O 1
ATOM 839 N N . TRP A 1 104 ? 15.193 -0.233 1.669 1.00 59.31 104 TRP A N 1
ATOM 840 C CA . TRP A 1 104 ? 14.459 -0.505 2.902 1.00 59.31 104 TRP A CA 1
ATOM 841 C C . TRP A 1 104 ? 14.704 -1.890 3.520 1.00 59.31 104 TRP A C 1
ATOM 843 O O . TRP A 1 104 ? 14.827 -2.000 4.738 1.00 59.31 104 TRP A O 1
ATOM 853 N N . SER A 1 105 ? 14.807 -2.951 2.723 1.00 59.28 105 SER A N 1
ATOM 854 C CA . SER A 1 105 ? 15.099 -4.301 3.224 1.00 59.28 105 SER A CA 1
ATOM 855 C C . SER A 1 105 ? 16.434 -4.355 3.978 1.00 59.28 105 SER A C 1
ATOM 857 O O . SER A 1 105 ? 16.543 -5.052 4.985 1.00 59.28 105 SER A O 1
ATOM 859 N N . HIS A 1 106 ? 17.391 -3.514 3.574 1.00 51.56 106 HIS A N 1
ATOM 860 C CA . HIS A 1 106 ? 18.658 -3.297 4.271 1.00 51.56 106 HIS A CA 1
ATOM 861 C C . HIS A 1 106 ? 18.513 -2.442 5.550 1.00 51.56 106 HIS A C 1
ATOM 863 O O . HIS A 1 106 ? 19.251 -2.624 6.514 1.00 51.56 106 HIS A O 1
ATOM 869 N N . LEU A 1 107 ? 17.506 -1.562 5.640 1.00 51.16 107 LEU A N 1
ATOM 870 C CA . LEU A 1 107 ? 17.191 -0.789 6.858 1.00 51.16 107 LEU A CA 1
ATOM 871 C C . LEU A 1 107 ? 16.613 -1.640 8.000 1.00 51.16 107 LEU A C 1
ATOM 873 O O . LEU A 1 107 ? 16.750 -1.265 9.165 1.00 51.16 107 LEU A O 1
ATOM 877 N N . ALA A 1 108 ? 15.952 -2.761 7.694 1.00 52.53 108 ALA A N 1
ATOM 878 C CA . ALA A 1 108 ? 15.260 -3.590 8.687 1.00 52.53 108 ALA A CA 1
ATOM 879 C C . ALA A 1 108 ? 16.203 -4.484 9.526 1.00 52.53 108 ALA A C 1
ATOM 881 O O . ALA A 1 108 ? 15.771 -5.087 10.513 1.00 52.53 108 ALA A O 1
ATOM 882 N N . GLY A 1 109 ? 17.491 -4.560 9.169 1.00 47.44 109 GLY A N 1
ATOM 883 C CA . GLY A 1 109 ? 18.519 -5.290 9.910 1.00 47.44 109 GLY A CA 1
ATOM 884 C C . GLY A 1 109 ? 19.236 -4.406 10.947 1.00 47.44 109 GLY A C 1
ATOM 885 O O . GLY A 1 109 ? 19.871 -3.423 10.568 1.00 47.44 109 GLY A O 1
ATOM 886 N N . PRO A 1 110 ? 19.251 -4.750 12.252 1.00 44.91 110 PRO A N 1
ATOM 887 C CA . PRO A 1 110 ? 19.855 -3.911 13.299 1.00 44.91 110 PRO A CA 1
ATOM 888 C C . PRO A 1 110 ? 21.384 -3.718 13.187 1.00 44.91 110 PRO A C 1
ATOM 890 O O . PRO A 1 110 ? 21.946 -2.914 13.927 1.00 44.91 110 PRO A O 1
ATOM 893 N N . PHE A 1 111 ? 22.062 -4.417 12.267 1.00 48.25 111 PHE A N 1
ATOM 894 C CA . PHE A 1 111 ? 23.512 -4.332 12.044 1.00 48.25 111 PHE A CA 1
ATOM 895 C C . PHE A 1 111 ? 23.920 -3.639 10.728 1.00 48.25 111 PHE A C 1
ATOM 897 O O . PHE A 1 111 ? 25.113 -3.494 10.476 1.00 48.25 111 PHE A O 1
ATOM 904 N N . GLU A 1 112 ? 22.973 -3.159 9.915 1.00 50.97 112 GLU A N 1
ATOM 905 C CA . GLU A 1 112 ? 23.256 -2.561 8.591 1.00 50.97 112 GLU A CA 1
ATOM 906 C C . GLU A 1 112 ? 23.269 -1.013 8.587 1.00 50.97 112 GLU A C 1
ATOM 908 O O . GLU A 1 112 ? 23.508 -0.372 7.564 1.00 50.97 112 GLU A O 1
ATOM 913 N N . LEU A 1 113 ? 23.122 -0.388 9.763 1.00 50.56 113 LEU A N 1
ATOM 914 C CA . LEU A 1 113 ? 23.055 1.071 9.960 1.00 50.56 113 LEU A CA 1
ATOM 915 C C . LEU A 1 113 ? 24.283 1.856 9.436 1.00 50.56 113 LEU A C 1
ATOM 917 O O . LEU A 1 113 ? 24.164 3.035 9.106 1.00 50.56 113 LEU A O 1
ATOM 921 N N . LEU A 1 114 ? 25.469 1.241 9.367 1.00 49.91 114 LEU A N 1
ATOM 922 C CA . LEU A 1 114 ? 26.692 1.907 8.887 1.00 49.91 114 LEU A CA 1
ATOM 923 C C . LEU A 1 114 ? 26.803 1.929 7.355 1.00 49.91 114 LEU A C 1
ATOM 925 O O . LEU A 1 114 ? 27.229 2.946 6.812 1.00 49.91 114 LEU A O 1
ATOM 929 N N . GLY A 1 115 ? 26.376 0.864 6.665 1.00 45.69 115 GLY A N 1
ATOM 930 C CA . GLY A 1 115 ? 26.272 0.859 5.197 1.00 45.69 115 GLY A CA 1
ATOM 931 C C . GLY A 1 115 ? 25.243 1.885 4.718 1.00 45.69 115 GLY A C 1
ATOM 932 O O . GLY A 1 115 ? 25.510 2.679 3.825 1.00 45.69 115 GLY A O 1
ATOM 933 N N . PHE A 1 116 ? 24.135 1.992 5.451 1.00 48.53 116 PHE A N 1
ATOM 934 C CA . PHE A 1 116 ? 23.102 3.009 5.268 1.00 48.53 116 PHE A CA 1
ATOM 935 C C . PHE A 1 116 ? 23.610 4.462 5.269 1.00 48.53 116 PHE A C 1
ATOM 937 O O . PHE A 1 116 ? 23.222 5.241 4.403 1.00 48.53 116 PHE A O 1
ATOM 944 N N . LEU A 1 117 ? 24.468 4.863 6.218 1.00 47.19 117 LEU A N 1
ATOM 945 C CA . LEU A 1 117 ? 24.982 6.243 6.256 1.00 47.19 117 LEU A CA 1
ATOM 946 C C . LEU A 1 117 ? 25.918 6.542 5.076 1.00 47.19 117 LEU A C 1
ATOM 948 O O . LEU A 1 117 ? 25.967 7.679 4.599 1.00 47.19 117 LEU A O 1
ATOM 952 N N . GLN A 1 118 ? 26.635 5.525 4.598 1.00 46.34 118 GLN A N 1
ATOM 953 C CA . GLN A 1 118 ? 27.534 5.621 3.452 1.00 46.34 118 GLN A CA 1
ATOM 954 C C . GLN A 1 118 ? 26.759 5.671 2.122 1.00 46.34 118 GLN A C 1
ATOM 956 O O . GLN A 1 118 ? 27.127 6.429 1.228 1.00 46.34 118 GLN A O 1
ATOM 961 N N . ASP A 1 119 ? 25.629 4.971 2.026 1.00 43.91 119 ASP A N 1
ATOM 962 C CA . ASP A 1 119 ? 24.796 4.955 0.819 1.00 43.91 119 ASP A CA 1
ATOM 963 C C . ASP A 1 119 ? 23.773 6.103 0.780 1.00 43.91 119 ASP A C 1
ATOM 965 O O . ASP A 1 119 ? 23.523 6.655 -0.284 1.00 43.91 119 ASP A O 1
ATOM 969 N N . ILE A 1 120 ? 23.292 6.623 1.918 1.00 42.62 120 ILE A N 1
ATOM 970 C CA . ILE A 1 120 ? 22.603 7.931 1.948 1.00 42.62 120 ILE A CA 1
ATOM 971 C C . ILE A 1 120 ? 23.526 9.044 1.440 1.00 42.62 120 ILE A C 1
ATOM 973 O O . ILE A 1 120 ? 23.097 9.946 0.719 1.00 42.62 120 ILE A O 1
ATOM 977 N N . THR A 1 121 ? 24.805 9.018 1.810 1.00 47.34 121 THR A N 1
ATOM 978 C CA . THR A 1 121 ? 25.737 10.053 1.347 1.00 47.34 121 THR A CA 1
ATOM 979 C C . THR A 1 121 ? 26.121 9.881 -0.121 1.00 47.34 121 THR A C 1
ATOM 981 O O . THR A 1 121 ? 26.340 10.889 -0.789 1.00 47.34 121 THR A O 1
ATOM 984 N N . ASN A 1 122 ? 26.118 8.655 -0.650 1.00 43.00 122 ASN A N 1
ATOM 985 C CA . ASN A 1 122 ? 26.467 8.384 -2.047 1.00 43.00 122 ASN A CA 1
ATOM 986 C C . ASN A 1 122 ? 25.277 8.385 -3.022 1.00 43.00 122 ASN A C 1
ATOM 988 O O . ASN A 1 122 ? 25.465 8.749 -4.178 1.00 43.00 122 ASN A O 1
ATOM 992 N N . GLU A 1 123 ? 24.067 8.030 -2.598 1.00 43.22 123 GLU A N 1
ATOM 993 C CA . GLU A 1 123 ? 22.896 7.864 -3.474 1.00 43.22 123 GLU A CA 1
ATOM 994 C C . GLU A 1 123 ? 21.866 8.982 -3.227 1.00 43.22 123 GLU A C 1
ATOM 996 O O . GLU A 1 123 ? 21.465 9.668 -4.164 1.00 43.22 123 GLU A O 1
ATOM 1001 N N . TYR A 1 124 ? 21.561 9.328 -1.967 1.00 42.09 124 TYR A N 1
ATOM 1002 C CA . TYR A 1 124 ? 20.645 10.443 -1.666 1.00 42.09 124 TYR A CA 1
ATOM 1003 C C . TYR A 1 124 ? 21.233 11.825 -1.991 1.00 42.09 124 TYR A C 1
ATOM 1005 O O . TYR A 1 124 ? 20.481 12.712 -2.373 1.00 42.09 124 TYR A O 1
ATOM 1013 N N . PHE A 1 125 ? 22.547 12.050 -1.893 1.00 40.91 125 PHE A N 1
ATOM 1014 C CA . PHE A 1 125 ? 23.128 13.361 -2.245 1.00 40.91 125 PHE A CA 1
ATOM 1015 C C . PHE A 1 125 ? 23.593 13.481 -3.697 1.00 40.91 125 PHE A C 1
ATOM 1017 O O . PHE A 1 125 ? 23.716 14.603 -4.199 1.00 40.91 125 PHE A O 1
ATOM 1024 N N . THR A 1 126 ? 23.790 12.360 -4.391 1.00 38.06 126 THR A N 1
ATOM 1025 C CA . THR A 1 126 ? 24.177 12.366 -5.808 1.00 38.06 126 THR A CA 1
ATOM 1026 C C . THR A 1 126 ? 22.957 12.246 -6.724 1.00 38.06 126 THR A C 1
ATOM 1028 O O . THR A 1 126 ? 22.944 12.876 -7.781 1.00 38.06 126 THR A O 1
ATOM 1031 N N . GLU A 1 127 ? 21.883 11.570 -6.285 1.00 38.56 127 GLU A N 1
ATOM 1032 C CA . GLU A 1 127 ? 20.655 11.387 -7.072 1.00 38.56 127 GLU A CA 1
ATOM 1033 C C . GLU A 1 127 ? 19.443 12.210 -6.612 1.00 38.56 127 GLU A C 1
ATOM 1035 O O . GLU A 1 127 ? 18.596 12.505 -7.449 1.00 38.56 127 GLU A O 1
ATOM 1040 N N . ALA A 1 128 ? 19.391 12.771 -5.392 1.00 37.09 128 ALA A N 1
ATOM 1041 C CA . ALA A 1 128 ? 18.383 13.813 -5.100 1.00 37.09 128 ALA A CA 1
ATOM 1042 C C . ALA A 1 128 ? 18.647 15.130 -5.863 1.00 37.09 128 ALA A C 1
ATOM 1044 O O . ALA A 1 128 ? 17.839 16.058 -5.824 1.00 37.09 128 ALA A O 1
ATOM 1045 N N . LYS A 1 129 ? 19.774 15.214 -6.586 1.00 36.34 129 LYS A N 1
ATOM 1046 C CA . LYS A 1 129 ? 20.031 16.216 -7.632 1.00 36.34 129 LYS A CA 1
ATOM 1047 C C . LYS A 1 129 ? 19.940 15.658 -9.057 1.00 36.34 129 LYS A C 1
ATOM 1049 O O . LYS A 1 129 ? 19.984 16.440 -10.008 1.00 36.34 129 LYS A O 1
ATOM 1054 N N . ALA A 1 130 ? 19.782 14.349 -9.228 1.00 37.22 130 ALA A N 1
ATOM 1055 C CA . ALA A 1 130 ? 19.593 13.713 -10.522 1.00 37.22 130 ALA A CA 1
ATOM 1056 C C . ALA A 1 130 ? 18.103 13.678 -10.869 1.00 37.22 130 ALA A C 1
ATOM 1058 O O . ALA A 1 130 ? 17.506 12.619 -10.922 1.00 37.22 130 ALA A O 1
ATOM 1059 N N . ARG A 1 131 ? 17.559 14.870 -11.150 1.00 37.72 131 ARG A N 1
ATOM 1060 C CA . ARG A 1 131 ? 16.273 15.123 -11.821 1.00 37.72 131 ARG A CA 1
ATOM 1061 C C . ARG A 1 131 ? 15.050 14.503 -11.126 1.00 37.72 131 ARG A C 1
ATOM 1063 O O . ARG A 1 131 ? 14.921 13.301 -10.973 1.00 37.72 131 ARG A O 1
ATOM 1070 N N . ASP A 1 132 ? 14.070 15.346 -10.827 1.00 41.16 132 ASP A N 1
ATOM 1071 C CA . ASP A 1 132 ? 12.698 14.983 -10.428 1.00 41.16 132 ASP A CA 1
ATOM 1072 C C . ASP A 1 132 ? 11.904 14.248 -11.537 1.00 41.16 132 ASP A C 1
ATOM 1074 O O . ASP A 1 132 ? 10.687 14.372 -11.668 1.00 41.16 132 ASP A O 1
ATOM 1078 N N . ASP A 1 133 ? 12.602 13.479 -12.362 1.00 42.59 133 ASP A N 1
ATOM 1079 C CA . ASP A 1 133 ? 12.070 12.707 -13.458 1.00 42.59 133 ASP A CA 1
ATOM 1080 C C . ASP A 1 133 ? 11.770 11.305 -12.919 1.00 42.59 133 ASP A C 1
ATOM 1082 O O . ASP A 1 133 ? 12.559 10.368 -13.055 1.00 42.59 133 ASP A O 1
ATOM 1086 N N . VAL A 1 134 ? 10.599 11.163 -12.286 1.00 44.28 134 VAL A N 1
ATOM 1087 C CA . VAL A 1 134 ? 9.988 9.908 -11.772 1.00 44.28 134 VAL A CA 1
ATOM 1088 C C . VAL A 1 134 ? 9.804 8.844 -12.893 1.00 44.28 134 VAL A C 1
ATOM 1090 O O . VAL A 1 134 ? 9.101 7.847 -12.740 1.00 44.28 134 VAL A O 1
ATOM 1093 N N . GLN A 1 135 ? 10.384 9.085 -14.069 1.00 47.84 135 GLN A N 1
ATOM 1094 C CA . GLN A 1 135 ? 10.063 8.525 -15.375 1.00 47.84 135 GLN A CA 1
ATOM 1095 C C . GLN A 1 135 ? 11.312 8.073 -16.150 1.00 47.84 135 GLN A C 1
ATOM 1097 O O . GLN A 1 135 ? 11.172 7.558 -17.259 1.00 47.84 135 GLN A O 1
ATOM 1102 N N . SER A 1 136 ? 12.519 8.213 -15.587 1.00 43.75 136 SER A N 1
ATOM 1103 C CA . SER A 1 136 ? 13.724 7.630 -16.188 1.00 43.75 136 SER A CA 1
ATOM 1104 C C . SER A 1 136 ? 13.808 6.119 -15.918 1.00 43.75 136 SER A C 1
ATOM 1106 O O . SER A 1 136 ? 13.362 5.620 -14.883 1.00 43.75 136 SER A O 1
ATOM 1108 N N . GLU A 1 137 ? 14.321 5.352 -16.883 1.00 48.16 137 GLU A N 1
ATOM 1109 C CA . GLU A 1 137 ? 14.565 3.913 -1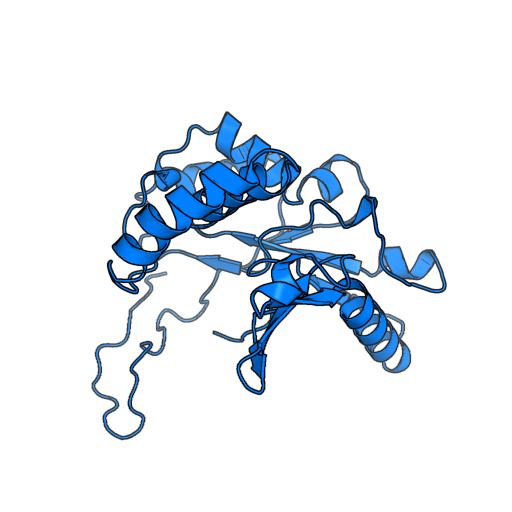6.725 1.00 48.16 137 GLU A CA 1
ATOM 1110 C C . GLU A 1 137 ? 15.607 3.686 -15.619 1.00 48.16 137 GLU A C 1
ATOM 1112 O O . GLU A 1 137 ? 16.807 3.862 -15.818 1.00 48.16 137 GLU A O 1
ATOM 1117 N N . HIS A 1 138 ? 15.144 3.322 -14.424 1.00 56.38 138 HIS A N 1
ATOM 1118 C CA . HIS A 1 1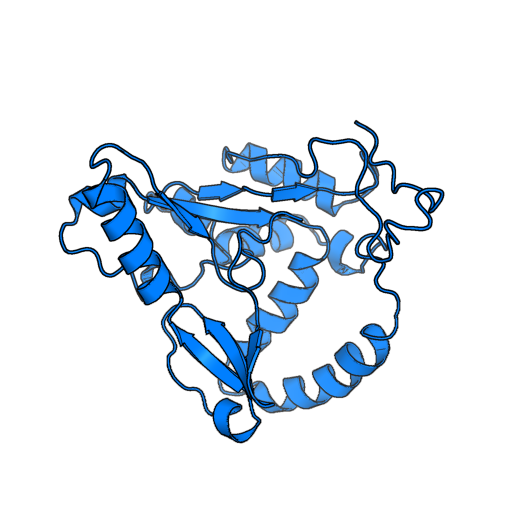38 ? 16.018 2.946 -13.316 1.00 56.38 138 HIS A CA 1
ATOM 1119 C C . HIS A 1 138 ? 16.523 1.513 -13.509 1.00 56.38 138 HIS A C 1
ATOM 1121 O O . HIS A 1 138 ? 15.801 0.663 -14.013 1.00 56.38 138 HIS A O 1
ATOM 1127 N N . SER A 1 139 ? 17.715 1.179 -13.013 1.00 54.03 139 SER A N 1
ATOM 1128 C CA . SER A 1 139 ? 18.266 -0.194 -13.045 1.00 54.03 139 SER A CA 1
ATOM 1129 C C . SER A 1 139 ? 17.299 -1.267 -12.504 1.00 54.03 139 SER A C 1
ATOM 1131 O O . SER A 1 139 ? 17.345 -2.431 -12.906 1.00 54.03 139 SER A O 1
ATOM 1133 N N . PHE A 1 140 ? 16.366 -0.869 -11.637 1.00 58.38 140 PHE A N 1
ATOM 1134 C CA . PHE A 1 140 ? 15.328 -1.723 -11.070 1.00 58.38 140 PHE A CA 1
ATOM 1135 C C . PHE A 1 140 ? 14.136 -2.002 -11.999 1.00 58.38 140 PHE A C 1
ATOM 1137 O O . PHE A 1 140 ? 13.390 -2.949 -11.739 1.00 58.38 140 PHE A O 1
ATOM 1144 N N . THR A 1 141 ? 13.968 -1.265 -13.104 1.00 66.00 141 THR A N 1
ATOM 1145 C CA . THR A 1 141 ? 12.976 -1.612 -14.135 1.00 66.00 141 THR A CA 1
ATOM 1146 C C . THR A 1 141 ? 13.318 -2.920 -14.829 1.00 66.00 141 THR A C 1
ATOM 1148 O O . THR A 1 141 ? 12.413 -3.577 -15.334 1.00 66.00 141 THR A O 1
ATOM 1151 N N . GLU A 1 142 ? 14.590 -3.332 -14.790 1.00 75.12 142 GLU A N 1
ATOM 1152 C CA . GLU A 1 142 ? 15.113 -4.525 -15.456 1.00 75.12 142 GLU A CA 1
ATOM 1153 C C . GLU A 1 142 ? 15.186 -5.776 -14.562 1.00 75.12 142 GLU A C 1
ATOM 1155 O O . GLU A 1 142 ? 15.776 -6.801 -14.929 1.00 75.12 142 GLU A O 1
ATOM 1160 N N . MET A 1 143 ? 14.546 -5.744 -13.392 1.00 80.31 143 MET A N 1
ATOM 1161 C CA . MET A 1 143 ? 14.557 -6.842 -12.425 1.00 80.31 143 MET A CA 1
ATOM 1162 C C . MET A 1 143 ? 13.998 -8.165 -13.001 1.00 80.31 143 MET A C 1
ATOM 1164 O O . MET A 1 143 ? 12.960 -8.159 -13.671 1.00 80.31 143 MET A O 1
ATOM 1168 N N . PRO A 1 144 ? 14.643 -9.327 -12.754 1.00 87.31 144 PRO A N 1
ATOM 1169 C CA . PRO A 1 144 ? 14.068 -10.639 -13.064 1.00 87.31 144 PRO A CA 1
ATOM 1170 C C . PRO A 1 144 ? 12.721 -10.863 -12.366 1.00 87.31 144 PRO A C 1
ATOM 1172 O O . PRO A 1 144 ? 12.513 -10.382 -11.255 1.00 87.31 144 PRO A O 1
ATOM 1175 N N . TYR A 1 145 ? 11.829 -11.623 -13.006 1.00 89.81 145 TYR A N 1
ATOM 1176 C CA . TYR A 1 145 ? 10.463 -11.811 -12.512 1.00 89.81 145 TYR A CA 1
ATOM 1177 C C . TYR A 1 145 ? 10.400 -12.395 -11.097 1.00 89.81 145 TYR A C 1
ATOM 1179 O O . TYR A 1 145 ? 9.653 -11.874 -10.282 1.00 89.81 145 TYR A O 1
ATOM 1187 N N . ASP A 1 146 ? 11.197 -13.420 -10.793 1.00 91.25 146 ASP A N 1
ATOM 1188 C CA . ASP A 1 146 ? 11.117 -14.107 -9.497 1.00 91.25 146 ASP A CA 1
ATOM 1189 C C . ASP A 1 146 ? 11.422 -13.140 -8.345 1.00 91.25 146 ASP A C 1
ATOM 1191 O O . ASP A 1 146 ? 10.622 -12.989 -7.430 1.00 91.25 146 ASP A O 1
ATOM 1195 N N . ARG A 1 147 ? 12.496 -12.347 -8.474 1.00 86.12 147 ARG A N 1
ATOM 1196 C CA . ARG A 1 147 ? 12.822 -11.297 -7.499 1.00 86.12 147 ARG A CA 1
ATOM 1197 C C . ARG A 1 147 ? 11.745 -10.212 -7.430 1.00 86.12 147 ARG A C 1
ATOM 1199 O O . ARG A 1 147 ? 11.440 -9.722 -6.347 1.00 86.12 147 ARG A O 1
ATOM 1206 N N . PHE A 1 148 ? 11.179 -9.827 -8.574 1.00 89.00 148 PHE A N 1
ATOM 1207 C CA . PHE A 1 148 ? 10.078 -8.866 -8.613 1.00 89.00 148 PHE A CA 1
ATOM 1208 C C . PHE A 1 148 ? 8.874 -9.384 -7.816 1.00 89.00 148 PHE A C 1
ATOM 1210 O O . PHE A 1 148 ? 8.333 -8.642 -6.996 1.00 89.00 148 PHE A O 1
ATOM 1217 N N . ALA A 1 149 ? 8.485 -10.641 -8.037 1.00 94.06 149 ALA A N 1
ATOM 1218 C CA . ALA A 1 149 ? 7.353 -11.282 -7.386 1.00 94.06 149 ALA A CA 1
ATOM 1219 C C . ALA A 1 149 ? 7.588 -11.449 -5.879 1.00 94.06 149 ALA A C 1
ATOM 1221 O O . ALA A 1 149 ? 6.719 -11.060 -5.100 1.00 94.06 149 ALA A O 1
ATOM 1222 N N . ASP A 1 150 ? 8.767 -11.928 -5.469 1.00 90.62 150 ASP A N 1
ATOM 1223 C CA . ASP A 1 150 ? 9.134 -12.101 -4.057 1.00 90.62 150 ASP A CA 1
ATOM 1224 C C . ASP A 1 150 ? 9.010 -10.783 -3.285 1.00 90.62 150 ASP A C 1
ATOM 1226 O O . ASP A 1 150 ? 8.343 -10.724 -2.254 1.00 90.62 150 ASP A O 1
ATOM 1230 N N . MET A 1 151 ? 9.532 -9.685 -3.840 1.00 87.69 151 MET A N 1
ATOM 1231 C CA . MET A 1 151 ? 9.436 -8.368 -3.201 1.00 87.69 151 MET A CA 1
ATOM 1232 C C . MET A 1 151 ? 7.988 -7.899 -3.017 1.00 87.69 151 MET A C 1
ATOM 1234 O O . MET A 1 151 ? 7.676 -7.290 -2.000 1.00 87.69 151 MET A O 1
ATOM 1238 N N . ARG A 1 152 ? 7.079 -8.168 -3.967 1.00 92.25 152 ARG A N 1
ATOM 1239 C CA . ARG A 1 152 ? 5.657 -7.783 -3.822 1.00 92.25 152 ARG A CA 1
ATOM 1240 C C . ARG A 1 152 ? 4.932 -8.686 -2.833 1.00 92.25 152 ARG A C 1
ATOM 1242 O O . ARG A 1 152 ? 4.067 -8.209 -2.096 1.00 92.25 152 ARG A O 1
ATOM 1249 N N . GLN A 1 153 ? 5.290 -9.970 -2.804 1.00 94.75 153 GLN A N 1
ATOM 1250 C CA . GLN A 1 153 ? 4.783 -10.907 -1.808 1.00 94.75 153 GLN A CA 1
ATOM 1251 C C . GLN A 1 153 ? 5.156 -10.443 -0.404 1.00 94.75 153 GLN A C 1
ATOM 1253 O O . GLN A 1 153 ? 4.264 -10.284 0.422 1.00 94.75 153 GLN A O 1
ATOM 1258 N N . GLU A 1 154 ? 6.427 -10.134 -0.161 1.00 89.69 154 GLU A N 1
ATOM 1259 C CA . GLU A 1 154 ? 6.908 -9.618 1.123 1.00 89.69 154 GLU A CA 1
ATOM 1260 C C . GLU A 1 154 ? 6.315 -8.243 1.469 1.00 89.69 154 GLU A C 1
ATOM 1262 O O . GLU A 1 154 ? 5.930 -8.001 2.612 1.00 89.69 154 GLU A O 1
ATOM 1267 N N . ALA A 1 155 ? 6.190 -7.350 0.481 1.00 90.06 155 ALA A N 1
ATOM 1268 C CA . ALA A 1 155 ? 5.683 -6.000 0.701 1.00 90.06 155 ALA A CA 1
ATOM 1269 C C . ALA A 1 155 ? 4.207 -5.961 1.113 1.00 90.06 155 ALA A C 1
ATOM 1271 O O . ALA A 1 155 ? 3.815 -5.040 1.824 1.00 90.06 155 ALA A O 1
ATOM 1272 N N . GLY A 1 156 ? 3.376 -6.919 0.697 1.00 94.31 156 GLY A N 1
ATOM 1273 C CA . GLY A 1 156 ? 1.980 -6.953 1.145 1.00 94.31 156 GLY A CA 1
ATOM 1274 C C . GLY A 1 156 ? 1.083 -7.996 0.493 1.00 94.31 156 GLY A C 1
ATOM 1275 O O . GLY A 1 156 ? 0.040 -8.314 1.058 1.00 94.31 156 GLY A O 1
ATOM 1276 N N . PHE A 1 157 ? 1.470 -8.590 -0.641 1.00 97.00 157 PHE A N 1
ATOM 1277 C CA . PHE A 1 157 ? 0.646 -9.627 -1.278 1.00 97.00 157 PHE A CA 1
ATOM 1278 C C . PHE A 1 157 ? 0.585 -10.943 -0.488 1.00 97.00 157 PHE A C 1
ATOM 1280 O O . PHE A 1 157 ? -0.335 -11.732 -0.714 1.00 97.00 157 PHE A O 1
ATOM 1287 N N . PHE A 1 158 ? 1.456 -11.138 0.512 1.00 96.38 158 PHE A N 1
ATOM 1288 C CA . PHE A 1 158 ? 1.312 -12.221 1.487 1.00 96.38 158 PHE A CA 1
ATOM 1289 C C . PHE A 1 158 ? -0.063 -12.212 2.174 1.00 96.38 158 PHE A C 1
ATOM 1291 O O . PHE A 1 158 ? -0.590 -13.273 2.486 1.00 96.38 158 PHE A O 1
ATOM 1298 N N . LEU A 1 159 ? -0.687 -11.037 2.344 1.00 97.12 159 LEU A N 1
ATOM 1299 C CA . LEU A 1 159 ? -2.018 -10.914 2.944 1.00 97.12 159 LEU A CA 1
ATOM 1300 C C . LEU A 1 159 ? -3.097 -11.619 2.120 1.00 97.12 159 LEU A C 1
ATOM 1302 O O . LEU A 1 159 ? -3.993 -12.234 2.693 1.00 97.12 159 LEU A O 1
ATOM 1306 N N . GLN A 1 160 ? -2.997 -11.543 0.792 1.00 96.06 160 GLN A N 1
ATOM 1307 C CA . GLN A 1 160 ? -3.910 -12.225 -0.119 1.00 96.06 160 GLN A CA 1
ATOM 1308 C C . GLN A 1 160 ? -3.537 -13.704 -0.262 1.00 96.06 160 GLN A C 1
ATOM 1310 O O . GLN A 1 160 ? -4.416 -14.560 -0.231 1.00 96.06 160 GLN A O 1
ATOM 1315 N N . ARG A 1 161 ? -2.237 -14.014 -0.378 1.00 96.69 161 ARG A N 1
ATOM 1316 C CA . ARG A 1 161 ? -1.724 -15.393 -0.468 1.00 96.69 161 ARG A CA 1
ATOM 1317 C C . ARG A 1 161 ? -2.150 -16.247 0.729 1.00 96.69 161 ARG A C 1
ATOM 1319 O O . ARG A 1 161 ? -2.516 -17.404 0.546 1.00 96.69 161 ARG A O 1
ATOM 1326 N N . ASP A 1 162 ? -2.095 -15.669 1.926 1.00 97.31 162 ASP A N 1
ATOM 1327 C CA . ASP A 1 162 ? -2.330 -16.367 3.191 1.00 97.31 162 ASP A CA 1
ATOM 1328 C C . ASP A 1 162 ? -3.781 -16.210 3.699 1.00 97.31 162 ASP A C 1
ATOM 1330 O O . ASP A 1 162 ? -4.064 -16.559 4.843 1.00 97.31 162 ASP A O 1
ATOM 1334 N N . ASP A 1 163 ? -4.696 -15.689 2.866 1.00 95.88 163 ASP A N 1
ATOM 1335 C CA . ASP A 1 163 ? -6.121 -15.458 3.184 1.00 95.88 163 ASP A CA 1
ATOM 1336 C C . ASP A 1 163 ? -6.345 -14.617 4.462 1.00 95.88 163 ASP A C 1
ATOM 1338 O O . ASP A 1 163 ? -7.229 -14.868 5.280 1.00 95.88 163 ASP A O 1
ATOM 1342 N N . ILE A 1 164 ? -5.499 -13.603 4.662 1.00 95.94 164 ILE A N 1
ATOM 1343 C CA . ILE A 1 164 ? -5.530 -12.718 5.834 1.00 95.94 164 ILE A CA 1
ATOM 1344 C C . ILE A 1 164 ? -6.445 -11.521 5.579 1.00 95.94 164 ILE A C 1
ATOM 1346 O O . ILE A 1 164 ? -7.251 -11.153 6.438 1.00 95.94 164 ILE A O 1
ATOM 1350 N N . ALA A 1 165 ? -6.283 -10.874 4.424 1.00 96.75 165 ALA A N 1
ATOM 1351 C CA . ALA A 1 165 ? -7.065 -9.710 4.030 1.00 96.75 165 ALA A CA 1
ATOM 1352 C C . ALA A 1 165 ? -6.967 -9.449 2.517 1.00 96.75 165 ALA A C 1
ATOM 1354 O O . ALA A 1 165 ? -5.935 -9.740 1.908 1.00 96.75 165 ALA A O 1
ATOM 1355 N N . PRO A 1 166 ? -7.998 -8.837 1.907 1.00 97.25 166 PRO A N 1
ATOM 1356 C CA . PRO A 1 166 ? -7.915 -8.373 0.529 1.00 97.25 166 PRO A CA 1
ATOM 1357 C C . PRO A 1 166 ? -6.881 -7.249 0.382 1.00 97.25 166 PRO A C 1
ATOM 1359 O O . PRO A 1 166 ? -6.802 -6.340 1.218 1.00 97.25 166 PRO A O 1
ATOM 1362 N N . VAL A 1 167 ? -6.139 -7.300 -0.725 1.00 97.44 167 VAL A N 1
ATOM 1363 C CA . VAL A 1 167 ? -5.180 -6.273 -1.139 1.00 97.44 167 VAL A CA 1
ATOM 1364 C C . VAL A 1 167 ? -5.683 -5.612 -2.417 1.00 97.44 167 VAL A C 1
ATOM 1366 O O . VAL A 1 167 ? -6.054 -6.284 -3.378 1.00 97.44 167 VAL A O 1
ATOM 1369 N N . TRP A 1 168 ? -5.698 -4.285 -2.429 1.00 97.44 168 TRP A N 1
ATOM 1370 C CA . TRP A 1 168 ? -5.982 -3.480 -3.611 1.00 97.44 168 TRP A CA 1
ATOM 1371 C C . TRP A 1 168 ? -4.734 -2.695 -4.000 1.00 97.44 168 TRP A C 1
ATOM 1373 O O . TRP A 1 168 ? -4.063 -2.131 -3.146 1.00 97.44 168 TRP A O 1
ATOM 1383 N N . VAL A 1 169 ? -4.403 -2.638 -5.286 1.00 96.00 169 VAL A N 1
ATOM 1384 C CA . VAL A 1 169 ? -3.378 -1.710 -5.770 1.00 96.00 169 VAL A CA 1
ATOM 1385 C C . VAL A 1 169 ? -4.061 -0.409 -6.184 1.00 96.00 169 VAL A C 1
ATOM 1387 O O . VAL A 1 169 ? -4.562 -0.306 -7.305 1.00 96.00 169 VAL A O 1
ATOM 1390 N N . SER A 1 170 ? -4.144 0.570 -5.279 1.00 93.12 170 SER A N 1
ATOM 1391 C CA . SER A 1 170 ? -4.886 1.820 -5.522 1.00 93.12 170 SER A CA 1
ATOM 1392 C C . SER A 1 170 ? -4.223 2.747 -6.533 1.00 93.12 170 SER A C 1
ATOM 1394 O O . SER A 1 170 ? -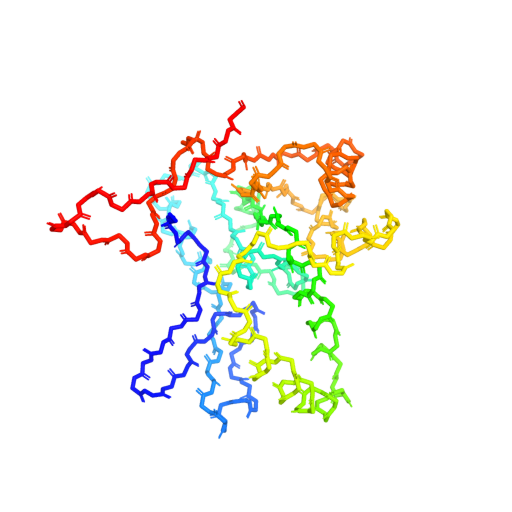4.919 3.557 -7.143 1.00 93.12 170 SER A O 1
ATOM 1396 N N . GLU A 1 171 ? -2.916 2.610 -6.755 1.00 90.81 171 GLU A N 1
ATOM 1397 C CA . GLU A 1 171 ? -2.205 3.359 -7.786 1.00 90.81 171 GLU A CA 1
ATOM 1398 C C . GLU A 1 171 ? -1.206 2.482 -8.527 1.00 90.81 171 GLU A C 1
ATOM 1400 O O . GLU A 1 171 ? -0.311 1.889 -7.929 1.00 90.81 171 GLU A O 1
ATOM 1405 N N . ILE A 1 172 ? -1.327 2.450 -9.850 1.00 88.69 172 ILE A N 1
ATOM 1406 C CA . ILE A 1 172 ? -0.286 1.971 -10.754 1.00 88.69 172 ILE A CA 1
ATOM 1407 C C . ILE A 1 172 ? -0.217 2.880 -11.972 1.00 88.69 172 ILE A C 1
ATOM 1409 O O . ILE A 1 172 ? -1.239 3.179 -12.584 1.00 88.69 172 ILE A O 1
ATOM 1413 N N . GLY A 1 173 ? 0.985 3.293 -12.362 1.00 82.25 173 GLY A N 1
ATOM 1414 C CA . GLY A 1 173 ? 1.139 4.219 -13.476 1.00 82.25 173 GLY A CA 1
ATOM 1415 C C . GLY A 1 173 ? 2.530 4.245 -14.080 1.00 82.25 173 GLY A C 1
ATOM 1416 O O . GLY A 1 173 ? 3.513 3.841 -13.464 1.00 82.25 173 GLY A O 1
ATOM 1417 N N . GLY A 1 174 ? 2.614 4.749 -15.307 1.00 73.62 174 GLY A N 1
ATOM 1418 C CA . GLY A 1 174 ? 3.873 5.007 -15.999 1.00 73.62 174 GLY A CA 1
ATOM 1419 C C . GLY A 1 174 ? 3.645 5.812 -17.277 1.00 73.62 174 GLY A C 1
ATOM 1420 O O . GLY A 1 174 ? 2.572 5.735 -17.872 1.00 73.62 174 GLY A O 1
ATOM 1421 N N . MET A 1 175 ? 4.647 6.587 -17.699 1.00 59.00 175 MET A N 1
ATOM 1422 C CA . MET A 1 175 ? 4.562 7.414 -18.913 1.00 59.00 175 MET A CA 1
ATOM 1423 C C . MET A 1 175 ? 4.585 6.608 -20.213 1.00 59.00 175 MET A C 1
ATOM 1425 O O . MET A 1 175 ? 3.954 6.994 -21.192 1.00 59.00 175 MET A O 1
ATOM 1429 N N . GLN A 1 176 ? 5.302 5.485 -20.236 1.00 61.06 176 GLN A N 1
ATOM 1430 C CA . GLN A 1 176 ? 5.436 4.660 -21.430 1.00 61.06 176 GLN A CA 1
ATOM 1431 C C . GLN A 1 176 ? 4.613 3.387 -21.280 1.00 61.06 176 GLN A C 1
ATOM 1433 O O . GLN A 1 176 ? 4.999 2.441 -20.586 1.00 61.06 176 GLN A O 1
ATOM 1438 N N . ARG A 1 177 ? 3.475 3.334 -21.975 1.00 52.44 177 ARG A N 1
ATOM 1439 C CA . ARG A 1 177 ? 2.803 2.061 -22.219 1.00 52.44 177 ARG A CA 1
ATOM 1440 C C . ARG A 1 177 ? 3.701 1.263 -23.170 1.00 52.44 177 ARG A C 1
ATOM 1442 O O . ARG A 1 177 ? 4.042 1.752 -24.240 1.00 52.44 177 ARG A O 1
ATOM 1449 N N . TYR A 1 178 ? 4.073 0.048 -22.763 1.00 49.53 178 TYR A N 1
ATOM 1450 C CA . TYR A 1 178 ? 4.681 -1.015 -23.589 1.00 49.53 178 TYR A CA 1
ATOM 1451 C C . TYR A 1 178 ? 6.210 -1.215 -23.652 1.00 49.53 178 TYR A C 1
ATOM 1453 O O . TYR A 1 178 ? 6.609 -2.136 -24.360 1.00 49.53 178 TYR A O 1
ATOM 1461 N N . ALA A 1 179 ? 7.067 -0.518 -22.897 1.00 58.22 179 ALA A N 1
ATOM 1462 C CA . ALA A 1 179 ? 8.524 -0.688 -23.089 1.00 58.22 179 ALA A CA 1
ATOM 1463 C C . ALA A 1 179 ? 9.323 -1.305 -21.924 1.00 58.22 179 ALA A C 1
ATOM 1465 O O . ALA A 1 179 ? 10.386 -1.861 -22.178 1.00 58.22 179 ALA A O 1
ATOM 1466 N N . SER A 1 180 ? 8.835 -1.283 -20.675 1.00 75.44 180 SER A N 1
ATOM 1467 C CA . SER A 1 180 ? 9.667 -1.702 -19.534 1.00 75.44 180 SER A CA 1
ATOM 1468 C C . SER A 1 180 ? 9.391 -3.122 -19.039 1.00 75.44 180 SER A C 1
ATOM 1470 O O . SER A 1 180 ? 8.251 -3.608 -19.001 1.00 75.44 180 SER A O 1
ATOM 1472 N N . LYS A 1 181 ? 10.457 -3.795 -18.597 1.00 83.69 181 LYS A N 1
ATOM 1473 C CA . LYS A 1 181 ? 10.373 -5.110 -17.958 1.00 83.69 181 LYS A CA 1
ATOM 1474 C C . LYS A 1 181 ? 9.580 -5.062 -16.647 1.00 83.69 181 LYS A C 1
ATOM 1476 O O . LYS A 1 181 ? 8.816 -5.990 -16.394 1.00 83.69 181 LYS A O 1
ATOM 1481 N N . TRP A 1 182 ? 9.623 -3.948 -15.910 1.00 86.31 182 TRP A N 1
ATOM 1482 C CA . TRP A 1 182 ? 8.715 -3.659 -14.792 1.00 86.31 182 TRP A CA 1
ATOM 1483 C C . TRP A 1 182 ? 7.248 -3.819 -15.195 1.00 86.31 182 TRP A C 1
ATOM 1485 O O . TRP A 1 182 ? 6.557 -4.649 -14.621 1.00 86.31 182 TRP A O 1
ATOM 1495 N N . HIS A 1 183 ? 6.779 -3.113 -16.228 1.00 86.31 183 HIS A N 1
ATOM 1496 C CA . HIS A 1 183 ? 5.366 -3.154 -16.614 1.00 86.31 183 HIS A CA 1
ATOM 1497 C C . HIS A 1 183 ? 4.920 -4.568 -17.028 1.00 86.31 183 HIS A C 1
ATOM 1499 O O . HIS A 1 183 ? 3.805 -5.003 -16.728 1.00 86.31 183 HIS A O 1
ATOM 1505 N N . ASN A 1 184 ? 5.798 -5.313 -17.706 1.00 88.12 184 ASN A N 1
ATOM 1506 C CA . ASN A 1 184 ? 5.532 -6.704 -18.069 1.00 88.12 184 ASN A CA 1
ATOM 1507 C C . ASN A 1 184 ? 5.497 -7.633 -16.848 1.00 88.12 184 ASN A C 1
ATOM 1509 O O . ASN A 1 184 ? 4.588 -8.461 -16.758 1.00 88.12 184 ASN A O 1
ATOM 1513 N N . ASN A 1 185 ? 6.418 -7.465 -15.899 1.00 91.19 185 ASN A N 1
ATOM 1514 C CA . ASN A 1 185 ? 6.409 -8.200 -14.638 1.00 91.19 185 ASN A CA 1
ATOM 1515 C C . ASN A 1 185 ? 5.161 -7.871 -13.813 1.00 91.19 185 ASN A C 1
ATOM 1517 O O . ASN A 1 185 ? 4.507 -8.793 -13.342 1.00 91.19 185 ASN A O 1
ATOM 1521 N N . THR A 1 186 ? 4.768 -6.600 -13.714 1.00 91.75 186 THR A N 1
ATOM 1522 C CA . THR A 1 186 ? 3.573 -6.179 -12.975 1.00 91.75 186 THR A CA 1
ATOM 1523 C C . THR A 1 186 ? 2.309 -6.805 -13.549 1.00 91.75 186 THR A C 1
ATOM 1525 O O . THR A 1 186 ? 1.537 -7.408 -12.811 1.00 91.75 186 THR A O 1
ATOM 1528 N N . LYS A 1 187 ? 2.118 -6.764 -14.876 1.00 92.56 187 LYS A N 1
ATOM 1529 C CA . LYS A 1 187 ? 0.979 -7.438 -15.528 1.00 92.56 187 LYS A CA 1
ATOM 1530 C C . LYS A 1 187 ? 0.980 -8.944 -15.289 1.00 92.56 187 LYS A C 1
ATOM 1532 O O . LYS A 1 187 ? -0.084 -9.526 -15.081 1.00 92.56 187 LYS A O 1
ATOM 1537 N N . ARG A 1 188 ? 2.153 -9.581 -15.378 1.00 95.19 188 ARG A N 1
ATOM 1538 C CA . ARG A 1 188 ? 2.294 -11.018 -15.129 1.00 95.19 188 ARG A CA 1
ATOM 1539 C C . ARG A 1 188 ? 1.916 -11.345 -13.684 1.00 95.19 188 ARG A C 1
ATOM 1541 O O . ARG A 1 188 ? 1.051 -12.186 -13.477 1.00 95.19 188 ARG A O 1
ATOM 1548 N N . PHE A 1 189 ? 2.486 -10.624 -12.727 1.00 96.44 189 PHE A N 1
ATOM 1549 C CA . PHE A 1 189 ? 2.247 -10.809 -11.302 1.00 96.44 189 PHE A CA 1
ATOM 1550 C C . PHE A 1 189 ? 0.784 -10.569 -10.930 1.00 96.44 189 PHE A C 1
ATOM 1552 O O . PHE A 1 189 ? 0.171 -11.436 -10.321 1.00 96.44 189 PHE A O 1
ATOM 1559 N N . PHE A 1 190 ? 0.178 -9.464 -11.380 1.00 96.75 190 PHE A N 1
ATOM 1560 C CA . PHE A 1 190 ? -1.233 -9.160 -11.106 1.00 96.75 190 PHE A CA 1
ATOM 1561 C C . PHE A 1 190 ? -2.179 -10.222 -11.658 1.00 96.75 190 PHE A C 1
ATOM 1563 O O . PHE A 1 190 ? -3.192 -10.511 -11.033 1.00 96.75 190 PHE A O 1
ATOM 1570 N N . ARG A 1 191 ? -1.849 -10.830 -12.804 1.00 97.25 191 ARG A N 1
ATOM 1571 C CA . ARG A 1 191 ? -2.616 -11.963 -13.329 1.00 97.25 191 ARG A CA 1
ATOM 1572 C C . ARG A 1 191 ? -2.431 -13.220 -12.481 1.00 97.25 191 ARG A C 1
ATOM 1574 O O . ARG A 1 191 ? -3.397 -13.942 -12.284 1.00 97.25 191 ARG A O 1
ATOM 1581 N N . GLU A 1 192 ? -1.210 -13.503 -12.033 1.00 97.62 192 GLU A N 1
ATOM 1582 C CA . GLU A 1 192 ? -0.908 -14.694 -11.228 1.00 97.62 192 GLU A CA 1
ATOM 1583 C C . GLU A 1 192 ? -1.576 -14.647 -9.847 1.00 97.62 192 GLU A C 1
ATOM 1585 O O . GLU A 1 192 ? -2.053 -15.677 -9.378 1.00 97.62 192 GLU A O 1
ATOM 1590 N N . VAL A 1 193 ? -1.653 -13.468 -9.223 1.00 96.88 193 VAL A N 1
ATOM 1591 C CA . VAL A 1 193 ? -2.259 -13.295 -7.890 1.00 96.88 193 VAL A CA 1
ATOM 1592 C C . VAL A 1 193 ? -3.717 -12.832 -7.925 1.00 96.88 193 VAL A C 1
ATOM 1594 O O . VAL A 1 193 ? -4.294 -12.639 -6.866 1.00 96.88 193 VAL A O 1
ATOM 1597 N N . ASP A 1 194 ? -4.310 -12.640 -9.108 1.00 96.94 194 ASP A N 1
ATOM 1598 C CA . ASP A 1 194 ? -5.652 -12.056 -9.284 1.00 96.94 194 ASP A CA 1
ATOM 1599 C C . ASP A 1 194 ? -5.816 -10.720 -8.527 1.00 96.94 194 ASP A C 1
ATOM 1601 O O . ASP A 1 194 ? -6.692 -10.532 -7.680 1.00 96.94 194 ASP A O 1
ATOM 1605 N N . ALA A 1 195 ? -4.890 -9.789 -8.776 1.00 96.81 195 ALA A N 1
ATOM 1606 C CA . ALA A 1 195 ? -4.870 -8.498 -8.097 1.00 96.81 195 ALA A CA 1
ATOM 1607 C C . ALA A 1 195 ? -6.016 -7.596 -8.577 1.00 96.81 195 ALA A C 1
ATOM 1609 O O . ALA A 1 195 ? -6.205 -7.389 -9.778 1.00 96.81 195 ALA A O 1
ATOM 1610 N N . SER A 1 196 ? -6.702 -6.950 -7.634 1.00 96.88 196 SER A N 1
ATOM 1611 C CA . SER A 1 196 ? -7.506 -5.760 -7.928 1.00 96.88 196 SER A CA 1
ATOM 1612 C C . SER A 1 196 ? -6.589 -4.541 -8.014 1.00 96.88 196 SER A C 1
ATOM 1614 O O . SER A 1 196 ? -5.714 -4.373 -7.164 1.00 96.88 196 SER A O 1
ATOM 1616 N N . TRP A 1 197 ? -6.782 -3.663 -8.999 1.00 95.31 197 TRP A N 1
ATOM 1617 C CA . TRP A 1 197 ? -5.905 -2.505 -9.209 1.00 95.31 197 TRP A CA 1
ATOM 1618 C C . TRP A 1 197 ? -6.632 -1.307 -9.832 1.00 95.31 197 TRP A C 1
ATOM 1620 O O . TRP A 1 197 ? -7.724 -1.448 -10.382 1.00 95.31 197 TRP A O 1
ATOM 1630 N N . CYS A 1 198 ? -6.027 -0.121 -9.739 1.00 92.19 198 CYS A N 1
ATOM 1631 C CA . CYS A 1 198 ? -6.506 1.119 -10.347 1.00 92.19 198 CYS A CA 1
ATOM 1632 C C . CYS A 1 198 ? -5.358 1.865 -11.044 1.00 92.19 198 CYS A C 1
ATOM 1634 O O . CYS A 1 198 ? -4.301 2.082 -10.456 1.00 92.19 198 CYS A O 1
ATOM 1636 N N . TRP A 1 199 ? -5.559 2.251 -12.309 1.00 88.00 199 TRP A N 1
ATOM 1637 C CA . TRP A 1 199 ? -4.557 2.998 -13.072 1.00 88.00 199 TRP A CA 1
ATOM 1638 C C . TRP A 1 199 ? -4.529 4.470 -12.663 1.00 88.00 199 TRP A C 1
ATOM 1640 O O . TRP A 1 199 ? -5.576 5.113 -12.573 1.00 88.00 199 TRP A O 1
ATOM 1650 N N . TRP A 1 200 ? -3.327 5.015 -12.494 1.00 82.62 200 TRP A N 1
ATOM 1651 C CA . TRP A 1 200 ? -3.094 6.413 -12.178 1.00 82.62 200 TRP A CA 1
ATOM 1652 C C . TRP A 1 200 ? -2.102 7.066 -13.158 1.00 82.62 200 TRP A C 1
ATOM 1654 O O . TRP A 1 200 ? -1.030 6.513 -13.413 1.00 82.62 200 TRP A O 1
ATOM 1664 N N . PRO A 1 201 ? -2.387 8.281 -13.658 1.00 78.50 201 PRO A N 1
ATOM 1665 C CA . PRO A 1 201 ? -3.669 8.985 -13.569 1.00 78.50 201 PRO A CA 1
ATOM 1666 C C . PRO A 1 201 ? -4.705 8.418 -14.560 1.00 78.50 201 PRO A C 1
ATOM 1668 O O . PRO A 1 201 ? -4.342 7.877 -15.606 1.00 78.50 201 PRO A O 1
ATOM 1671 N N . LEU A 1 202 ? -6.001 8.559 -14.243 1.00 72.94 202 LEU A N 1
ATOM 1672 C CA . LEU A 1 202 ? -7.077 8.352 -15.227 1.00 72.94 202 LEU A CA 1
ATOM 1673 C C . LEU A 1 202 ? -7.018 9.431 -16.315 1.00 72.94 202 LEU A C 1
ATOM 1675 O O . LEU A 1 202 ? -7.217 9.138 -17.493 1.00 72.94 202 LEU A O 1
ATOM 1679 N N . ASP A 1 203 ? -6.732 10.666 -15.905 1.00 70.31 203 ASP A N 1
ATOM 1680 C CA . ASP A 1 203 ? -6.581 11.780 -16.823 1.00 70.31 203 ASP A CA 1
ATOM 1681 C C . ASP A 1 203 ? -5.279 11.644 -17.609 1.00 70.31 203 ASP A C 1
ATOM 1683 O O . ASP A 1 203 ? -4.216 11.438 -17.017 1.00 70.31 203 ASP A O 1
ATOM 1687 N N . PRO A 1 204 ? -5.313 11.839 -18.935 1.00 65.31 204 PRO A N 1
ATOM 1688 C CA . PRO A 1 204 ? -4.116 11.800 -19.752 1.00 65.31 204 PRO A CA 1
ATOM 1689 C C . PRO A 1 204 ? -3.242 13.041 -19.555 1.00 65.31 204 PRO A C 1
ATOM 1691 O O . PRO A 1 204 ? -2.310 13.246 -20.312 1.00 65.31 204 PRO A O 1
ATOM 1694 N N . GLN A 1 205 ? -3.554 13.916 -18.601 1.00 61.88 205 GLN A N 1
ATOM 1695 C CA . GLN A 1 205 ? -2.817 15.137 -18.314 1.00 61.88 205 GLN A CA 1
ATOM 1696 C C . GLN A 1 205 ? -2.500 15.165 -16.826 1.00 61.88 205 GLN A C 1
ATOM 1698 O O . GLN A 1 205 ? -3.399 15.077 -15.990 1.00 61.88 205 GLN A O 1
ATOM 1703 N N . LYS A 1 206 ? -1.221 15.318 -16.484 1.00 61.12 206 LYS A N 1
ATOM 1704 C CA . LYS A 1 206 ? -0.821 15.693 -15.127 1.00 61.12 206 LYS A CA 1
ATOM 1705 C C . LYS A 1 206 ? -0.417 17.154 -15.159 1.00 61.12 206 LYS A C 1
ATOM 1707 O O . LYS A 1 206 ? 0.385 17.560 -15.994 1.00 61.12 206 LYS A O 1
ATOM 1712 N N . VAL A 1 207 ? -0.964 17.924 -14.225 1.00 59.50 207 VAL A N 1
ATOM 1713 C CA . VAL A 1 207 ? -0.483 19.275 -13.943 1.00 59.50 207 VAL A CA 1
ATOM 1714 C C . VAL A 1 207 ? 1.015 19.174 -13.622 1.00 59.50 207 VAL A C 1
ATOM 1716 O O . VAL A 1 207 ? 1.363 18.419 -12.700 1.00 59.50 207 VAL A O 1
ATOM 1719 N N . PRO A 1 208 ? 1.895 19.857 -14.379 1.00 58.16 208 PRO A N 1
ATOM 1720 C CA . PRO A 1 208 ? 3.327 19.840 -14.122 1.00 58.16 208 PRO A CA 1
ATOM 1721 C C . PRO A 1 208 ? 3.620 20.245 -12.681 1.00 58.16 208 PRO A C 1
ATOM 1723 O O . PRO A 1 208 ? 2.884 21.023 -12.073 1.00 58.16 208 PRO A O 1
ATOM 1726 N N . ARG A 1 209 ? 4.707 19.718 -12.117 1.00 53.62 209 ARG A N 1
ATOM 1727 C CA . ARG A 1 209 ? 5.099 20.022 -10.733 1.00 53.62 209 ARG A CA 1
ATOM 1728 C C . ARG A 1 209 ? 5.268 21.526 -10.486 1.00 53.62 209 ARG A C 1
ATOM 1730 O O . ARG A 1 209 ? 4.929 21.988 -9.400 1.00 53.62 209 ARG A O 1
ATOM 1737 N N . ASP A 1 210 ? 5.723 22.247 -11.506 1.00 58.81 210 ASP A N 1
ATOM 1738 C CA . ASP A 1 210 ? 5.983 23.687 -11.479 1.00 58.81 210 ASP A CA 1
ATOM 1739 C C . ASP A 1 210 ? 4.870 24.491 -12.172 1.00 58.81 210 ASP A C 1
ATOM 1741 O O . ASP A 1 210 ? 5.122 25.559 -12.719 1.00 58.81 210 ASP A O 1
ATOM 1745 N N . PHE A 1 211 ? 3.640 23.964 -12.198 1.00 58.69 211 PHE A N 1
ATOM 1746 C CA . PHE A 1 211 ? 2.497 24.679 -12.759 1.00 58.69 211 PHE A CA 1
ATOM 1747 C C . PHE A 1 211 ? 2.268 26.000 -12.020 1.00 58.69 211 PHE A C 1
ATOM 1749 O O . PHE A 1 211 ? 1.905 26.011 -10.839 1.00 58.69 211 PHE A O 1
ATOM 1756 N N . ASP A 1 212 ? 2.462 27.101 -12.742 1.00 62.34 212 ASP A N 1
ATOM 1757 C CA . ASP A 1 212 ? 2.110 28.439 -12.299 1.00 62.34 212 ASP A CA 1
ATOM 1758 C C . ASP A 1 212 ? 0.668 28.736 -12.744 1.00 62.34 212 ASP A C 1
ATOM 1760 O O . ASP A 1 212 ? 0.395 28.787 -13.945 1.00 62.34 212 ASP A O 1
ATOM 1764 N N . PRO A 1 213 ? -0.286 28.921 -11.816 1.00 61.31 213 PRO A N 1
ATOM 1765 C CA . PRO A 1 213 ? -1.659 29.262 -12.177 1.00 61.31 213 PRO A CA 1
ATOM 1766 C C . PRO A 1 213 ? -1.782 30.609 -12.911 1.00 61.31 213 PRO A C 1
ATOM 1768 O O . PRO A 1 213 ? -2.812 30.841 -13.544 1.00 61.31 213 PRO A O 1
ATOM 1771 N N . GLU A 1 214 ? -0.764 31.472 -12.844 1.00 65.06 214 GLU A N 1
ATOM 1772 C CA . GLU A 1 214 ? -0.696 32.750 -13.562 1.00 65.06 214 GLU A CA 1
ATOM 1773 C C . GLU A 1 214 ? -0.013 32.631 -14.947 1.00 65.06 214 GLU A C 1
ATOM 1775 O O . GLU A 1 214 ? -0.112 33.561 -15.748 1.00 65.06 214 GLU A O 1
ATOM 1780 N N . ASP A 1 215 ? 0.623 31.490 -15.260 1.00 60.44 215 ASP A N 1
ATOM 1781 C CA . ASP A 1 215 ? 1.221 31.156 -16.568 1.00 60.44 215 ASP A CA 1
ATOM 1782 C C . ASP A 1 215 ? 0.848 29.714 -16.999 1.00 60.44 215 ASP A C 1
ATOM 1784 O O . ASP A 1 215 ? 1.657 28.781 -16.934 1.00 60.44 215 ASP A O 1
ATOM 1788 N N . PRO A 1 216 ? -0.415 29.491 -17.413 1.00 57.34 216 PRO A N 1
ATOM 1789 C CA . PRO A 1 216 ? -0.962 28.156 -17.660 1.00 57.34 216 PRO A CA 1
ATOM 1790 C C . PRO A 1 216 ? -0.429 27.472 -18.932 1.00 57.34 216 PRO A C 1
ATOM 1792 O O . PRO A 1 216 ? -0.794 26.323 -19.185 1.00 57.34 216 PRO A O 1
ATOM 1795 N N . ASP A 1 217 ? 0.424 28.139 -19.721 1.00 52.78 217 ASP A N 1
ATOM 1796 C CA . ASP A 1 217 ? 0.992 27.623 -20.978 1.00 52.78 217 ASP A CA 1
ATOM 1797 C C . ASP A 1 217 ? 2.202 26.683 -20.763 1.00 52.78 217 ASP A C 1
ATOM 1799 O O . ASP A 1 217 ? 2.817 26.207 -21.725 1.00 52.78 217 ASP A O 1
ATOM 1803 N N . GLY A 1 218 ? 2.540 26.362 -19.508 1.00 55.66 218 GLY A N 1
ATOM 1804 C CA . GLY A 1 218 ? 3.489 25.298 -19.182 1.00 55.66 218 GLY A CA 1
ATOM 1805 C C . GLY A 1 218 ? 3.077 23.968 -19.828 1.00 55.66 218 GLY A C 1
ATOM 1806 O O . GLY A 1 218 ? 1.921 23.555 -19.740 1.00 55.66 218 GLY A O 1
ATOM 1807 N N . GLN A 1 219 ? 4.016 23.293 -20.503 1.00 52.84 219 GLN A N 1
ATOM 1808 C CA . GLN A 1 219 ? 3.749 22.032 -21.205 1.00 52.84 219 GLN A CA 1
ATOM 1809 C C . GLN A 1 219 ? 3.084 21.022 -20.262 1.00 52.84 219 GLN A C 1
ATOM 1811 O O . GLN A 1 219 ? 3.702 20.562 -19.308 1.00 52.84 219 GLN A O 1
ATOM 1816 N N . LEU A 1 220 ? 1.819 20.685 -20.524 1.00 53.12 220 LEU A N 1
ATOM 1817 C CA . LEU A 1 220 ? 1.118 19.626 -19.805 1.00 53.12 220 LEU A CA 1
ATOM 1818 C C . LEU A 1 220 ? 1.823 18.294 -20.078 1.00 53.12 220 LEU A C 1
ATOM 1820 O O . LEU A 1 220 ? 1.991 17.911 -21.238 1.00 53.12 220 LEU A O 1
ATOM 1824 N N . ASP A 1 221 ? 2.175 17.565 -19.020 1.00 53.31 221 ASP A N 1
ATOM 1825 C CA . ASP A 1 221 ? 2.656 16.194 -19.160 1.00 53.31 221 ASP A CA 1
ATOM 1826 C C . ASP A 1 221 ? 1.491 15.327 -19.650 1.00 53.31 221 ASP A C 1
ATOM 1828 O O . ASP A 1 221 ? 0.542 15.056 -18.902 1.00 53.31 221 ASP A O 1
ATOM 1832 N N . LEU A 1 222 ? 1.546 14.912 -20.917 1.00 49.81 222 LEU A N 1
ATOM 1833 C CA . LEU A 1 222 ? 0.549 14.039 -21.527 1.00 49.81 222 LEU A CA 1
ATOM 1834 C C . LEU A 1 222 ? 0.878 12.564 -21.238 1.00 49.81 222 LEU A C 1
ATOM 1836 O O . LEU A 1 222 ? 1.865 12.024 -21.731 1.00 49.81 222 LEU A O 1
ATOM 1840 N N . TYR A 1 223 ? 0.016 11.888 -20.487 1.00 51.72 223 TYR A N 1
ATOM 1841 C CA . TYR A 1 223 ? 0.009 10.445 -20.273 1.00 51.72 223 TYR A CA 1
ATOM 1842 C C . TYR A 1 223 ? -0.966 9.823 -21.276 1.00 51.72 223 TYR A C 1
ATOM 1844 O O . TYR A 1 223 ? -2.179 9.870 -21.103 1.00 51.72 223 TYR A O 1
ATOM 1852 N N . GLY A 1 224 ? -0.452 9.257 -22.366 1.00 43.50 224 GLY A N 1
ATOM 1853 C CA . GLY A 1 224 ? -1.299 8.574 -23.345 1.00 43.50 224 GLY A CA 1
ATOM 1854 C C . GLY A 1 224 ? -2.030 7.380 -22.721 1.00 43.50 224 GLY A C 1
ATOM 1855 O O . GLY A 1 224 ? -1.399 6.547 -22.059 1.00 43.50 224 GLY A O 1
ATOM 1856 N N . ILE A 1 225 ? -3.348 7.291 -22.948 1.00 42.91 225 ILE A N 1
ATOM 1857 C CA . ILE A 1 225 ? -4.086 6.024 -22.854 1.00 42.91 225 ILE A CA 1
ATOM 1858 C C . ILE A 1 225 ? -3.841 5.202 -24.121 1.00 42.91 225 ILE A C 1
ATOM 1860 O O . ILE A 1 225 ? -4.013 5.778 -25.212 1.00 42.91 225 ILE A O 1
#